Protein AF-A0AAV6JKT2-F1 (afdb_monomer)

pLDDT: mean 75.64, std 18.83, range [19.61, 96.38]

Mean predicted aligned error: 13.81 Å

Structure (mmCIF, N/CA/C/O backbone):
data_AF-A0AAV6JKT2-F1
#
_entry.id   AF-A0AAV6JKT2-F1
#
loop_
_atom_site.group_PDB
_atom_site.id
_atom_site.type_symbol
_atom_site.label_atom_id
_atom_site.label_alt_id
_atom_site.label_comp_id
_atom_site.label_asym_id
_atom_site.label_entity_id
_atom_site.label_seq_id
_atom_site.pdbx_PDB_ins_code
_atom_site.Cartn_x
_atom_site.Cartn_y
_atom_site.Cartn_z
_atom_site.occupancy
_atom_site.B_iso_or_equiv
_atom_site.auth_seq_id
_atom_site.auth_comp_id
_atom_site.auth_asym_id
_atom_site.auth_atom_id
_atom_site.pdbx_PDB_model_num
ATOM 1 N N . MET A 1 1 ? -4.557 10.455 -2.516 1.00 47.84 1 MET A N 1
ATOM 2 C CA . MET A 1 1 ? -3.729 9.257 -2.816 1.00 47.84 1 MET A CA 1
ATOM 3 C C . MET A 1 1 ? -4.467 8.046 -2.275 1.00 47.84 1 MET A C 1
ATOM 5 O O . 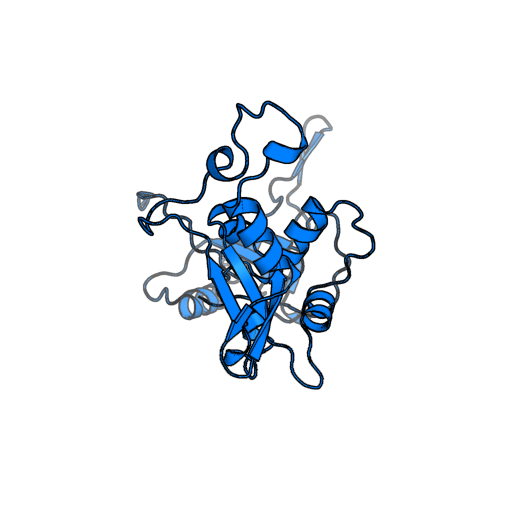MET A 1 1 ? -4.873 8.108 -1.127 1.00 47.84 1 MET A O 1
ATOM 9 N N . SER A 1 2 ? -4.671 6.999 -3.077 1.00 60.84 2 SER A N 1
ATOM 10 C CA . SER A 1 2 ? -5.435 5.805 -2.675 1.00 60.84 2 SER A CA 1
ATOM 11 C C . SER A 1 2 ? -4.502 4.606 -2.445 1.00 60.84 2 SER A C 1
ATOM 13 O O . SER A 1 2 ? -3.375 4.589 -2.952 1.00 60.84 2 SER A O 1
ATOM 15 N N . ASN A 1 3 ? -4.936 3.632 -1.648 1.00 74.25 3 ASN A N 1
ATOM 16 C CA . ASN A 1 3 ? -4.216 2.376 -1.433 1.00 74.25 3 ASN A CA 1
ATOM 17 C C . ASN A 1 3 ? -4.831 1.258 -2.301 1.00 74.25 3 ASN A C 1
ATOM 19 O O . ASN A 1 3 ? -5.910 1.423 -2.866 1.00 74.25 3 ASN A O 1
ATOM 23 N N . ARG A 1 4 ? -4.137 0.123 -2.456 1.00 75.19 4 ARG A N 1
ATOM 24 C CA . ARG A 1 4 ? -4.585 -0.960 -3.353 1.00 75.19 4 ARG A CA 1
ATOM 25 C C . ARG A 1 4 ? -5.920 -1.572 -2.910 1.00 75.19 4 ARG A C 1
ATOM 27 O O . ARG A 1 4 ? -6.677 -2.036 -3.749 1.00 75.19 4 ARG A O 1
ATOM 34 N N . VAL A 1 5 ? -6.184 -1.567 -1.608 1.00 82.06 5 VAL A N 1
ATOM 35 C CA . VAL A 1 5 ? -7.351 -2.200 -0.988 1.00 82.06 5 VAL A CA 1
ATOM 36 C C . VAL A 1 5 ? -8.603 -1.376 -1.270 1.00 82.06 5 VAL A C 1
ATOM 38 O O . VAL A 1 5 ? -9.548 -1.895 -1.846 1.00 82.06 5 VAL A O 1
ATOM 41 N N . LEU A 1 6 ? -8.561 -0.070 -1.001 1.00 83.12 6 LEU A N 1
ATOM 42 C CA . LEU A 1 6 ? -9.655 0.865 -1.285 1.00 83.12 6 LEU A CA 1
ATOM 43 C C . LEU A 1 6 ? -10.010 0.913 -2.777 1.00 83.12 6 LEU A C 1
ATOM 45 O O . LEU A 1 6 ? -11.157 1.139 -3.131 1.00 83.12 6 LEU A O 1
ATOM 49 N N . ARG A 1 7 ? -9.033 0.685 -3.666 1.00 80.06 7 ARG A N 1
ATOM 50 C CA . ARG A 1 7 ? -9.293 0.583 -5.112 1.00 80.06 7 ARG A CA 1
ATOM 51 C C . ARG A 1 7 ? -10.003 -0.707 -5.517 1.00 80.06 7 ARG A C 1
ATOM 53 O O . ARG A 1 7 ? -10.703 -0.701 -6.519 1.00 80.06 7 ARG A O 1
ATOM 60 N N . ASN A 1 8 ? -9.789 -1.798 -4.786 1.00 83.56 8 ASN A N 1
ATOM 61 C CA . ASN A 1 8 ? -10.404 -3.090 -5.086 1.00 83.56 8 ASN A CA 1
ATOM 62 C C . ASN A 1 8 ? -11.829 -3.207 -4.528 1.00 83.56 8 ASN A C 1
ATOM 64 O O . ASN A 1 8 ? -12.604 -4.016 -5.023 1.00 83.56 8 ASN A O 1
ATOM 68 N N . TYR A 1 9 ? -12.166 -2.404 -3.519 1.00 86.56 9 TYR A N 1
ATOM 69 C CA . TYR A 1 9 ? -13.476 -2.398 -2.871 1.00 86.56 9 TYR A CA 1
ATOM 70 C C . TYR A 1 9 ? -14.104 -0.992 -2.918 1.00 86.56 9 TYR A C 1
ATOM 72 O O . TYR A 1 9 ? -14.275 -0.364 -1.872 1.00 86.56 9 TYR A O 1
ATOM 80 N N . PRO A 1 10 ? -14.400 -0.454 -4.121 1.00 86.56 10 PRO A N 1
ATOM 81 C CA . PRO A 1 10 ? -14.927 0.904 -4.267 1.00 86.56 10 PRO A CA 1
ATOM 82 C C . PRO A 1 10 ? -16.348 1.058 -3.707 1.00 86.56 10 PRO A C 1
ATOM 84 O O . PRO A 1 10 ? -16.700 2.138 -3.250 1.00 86.56 10 PRO A O 1
ATOM 87 N N . GLU A 1 11 ? -17.141 -0.013 -3.706 1.00 89.12 11 GLU A N 1
ATOM 88 C CA . GLU A 1 11 ? -18.505 -0.029 -3.152 1.00 89.12 11 GLU A CA 1
ATOM 89 C C . GLU A 1 11 ? -18.519 -0.049 -1.615 1.00 89.12 11 GLU A C 1
ATOM 91 O O . GLU A 1 11 ? -19.527 0.268 -0.997 1.00 89.12 11 GLU A O 1
ATOM 96 N N . ASP A 1 12 ? -17.385 -0.381 -0.991 1.00 91.19 12 ASP A N 1
ATOM 97 C CA . ASP A 1 12 ? -17.251 -0.557 0.457 1.00 91.19 12 ASP A CA 1
ATOM 98 C C . ASP A 1 12 ? -16.449 0.567 1.119 1.00 91.19 12 ASP A C 1
ATOM 100 O O . ASP A 1 12 ? -15.983 0.411 2.248 1.00 91.19 12 ASP A O 1
ATOM 104 N N . ILE A 1 13 ? -16.235 1.696 0.434 1.00 89.69 13 ILE A N 1
ATOM 105 C CA . ILE A 1 13 ? -15.407 2.802 0.946 1.00 89.69 13 ILE A CA 1
ATOM 106 C C . ILE A 1 13 ? -15.906 3.281 2.316 1.00 89.69 13 ILE A C 1
ATOM 108 O O . ILE A 1 13 ? -15.091 3.471 3.221 1.00 89.69 13 ILE A O 1
ATOM 112 N N . ASP A 1 14 ? -17.224 3.360 2.501 1.00 91.38 14 ASP A N 1
ATOM 113 C CA . ASP A 1 14 ? -17.866 3.776 3.756 1.00 91.38 14 ASP A CA 1
ATOM 114 C C . ASP A 1 14 ? -17.748 2.741 4.885 1.00 91.38 14 ASP A C 1
ATOM 116 O O . ASP A 1 14 ? -18.178 2.982 6.017 1.00 91.38 14 ASP A O 1
ATOM 120 N N . ASN A 1 15 ? -17.188 1.568 4.587 1.00 93.75 15 ASN A N 1
ATOM 121 C CA . ASN A 1 15 ? -16.899 0.520 5.555 1.00 93.75 15 ASN A CA 1
ATOM 122 C C . ASN A 1 15 ? -15.422 0.515 5.968 1.00 93.75 15 ASN A C 1
ATOM 124 O O . ASN A 1 15 ? -15.052 -0.250 6.854 1.00 93.75 15 ASN A O 1
ATOM 128 N N . PHE A 1 16 ? -14.568 1.370 5.396 1.00 93.25 16 PHE A N 1
ATOM 129 C CA . PHE A 1 16 ? -13.185 1.527 5.844 1.00 93.25 16 PHE A CA 1
ATOM 130 C C . PHE A 1 16 ? -13.039 2.695 6.818 1.00 93.25 16 PHE A C 1
ATOM 132 O O . PHE A 1 16 ? -13.396 3.829 6.519 1.00 93.25 16 PHE A O 1
ATOM 139 N N . LEU A 1 17 ? -12.394 2.433 7.953 1.00 92.81 17 LEU A N 1
ATOM 140 C CA . LEU A 1 17 ? -12.069 3.445 8.954 1.00 92.81 17 LEU A CA 1
ATOM 141 C C . LEU A 1 17 ? -10.560 3.482 9.184 1.00 92.81 17 LEU A C 1
ATOM 143 O O . LEU A 1 17 ? -9.926 2.449 9.406 1.00 92.81 17 LEU A O 1
ATOM 147 N N . ARG A 1 18 ? -9.967 4.678 9.152 1.00 91.56 18 ARG A N 1
ATOM 148 C CA . ARG A 1 18 ? -8.577 4.880 9.570 1.00 91.56 18 ARG A CA 1
ATOM 149 C C . ARG A 1 18 ? -8.561 5.452 10.978 1.00 91.56 18 ARG A C 1
ATOM 151 O O . ARG A 1 18 ? -8.975 6.588 11.175 1.00 91.56 18 ARG A O 1
ATOM 158 N N . VAL A 1 19 ? -8.032 4.682 11.919 1.00 91.00 19 VAL A N 1
ATOM 159 C CA . VAL A 1 19 ? -7.887 5.087 13.320 1.00 91.00 19 VAL A CA 1
ATOM 160 C C . VAL A 1 19 ? -6.446 5.510 13.567 1.00 91.00 19 VAL A C 1
ATOM 162 O O . VAL A 1 19 ? -5.520 4.830 13.117 1.00 91.00 19 VAL A O 1
ATOM 165 N N . SER A 1 20 ? -6.265 6.624 14.270 1.00 90.50 20 SER A N 1
ATOM 166 C CA . SER A 1 20 ? -4.968 7.159 14.687 1.00 90.50 20 SER A CA 1
ATOM 167 C C . SER A 1 20 ? -4.988 7.363 16.196 1.00 90.50 20 SER A C 1
ATOM 169 O O . SER A 1 20 ? -5.886 8.023 16.712 1.00 90.50 20 SER A O 1
ATOM 171 N N . PHE A 1 21 ? -4.014 6.787 16.896 1.00 87.62 21 PHE A N 1
ATOM 172 C CA . PHE A 1 21 ? -3.852 6.959 18.336 1.00 87.62 21 PHE A CA 1
ATOM 173 C C . PHE A 1 21 ? -2.855 8.091 18.587 1.00 87.62 21 PHE A C 1
ATOM 175 O O . PHE A 1 21 ? -1.663 7.962 18.288 1.00 87.62 21 PHE A O 1
ATOM 182 N N . VAL A 1 22 ? -3.366 9.205 19.099 1.00 84.38 22 VAL A N 1
ATOM 183 C CA . VAL A 1 22 ? -2.624 10.444 19.357 1.00 84.38 22 VAL A CA 1
ATOM 184 C C . VAL A 1 22 ? -2.755 10.834 20.823 1.00 84.38 22 VAL A C 1
ATOM 186 O O . VAL A 1 22 ? -3.640 10.336 21.518 1.00 84.38 22 VAL A O 1
ATOM 189 N N . ASP A 1 23 ? -1.844 11.686 21.274 1.00 78.62 23 ASP A N 1
ATOM 190 C CA . ASP A 1 23 ? -1.890 12.296 22.601 1.00 78.62 23 ASP A CA 1
ATOM 191 C C . ASP A 1 23 ? -2.980 13.390 22.694 1.00 78.62 23 ASP A C 1
ATOM 193 O O . ASP A 1 23 ? -3.546 13.795 21.674 1.00 78.62 23 ASP A O 1
ATOM 197 N N . GLU A 1 24 ? -3.266 13.880 23.902 1.00 71.50 24 GLU A N 1
ATOM 198 C CA . GLU A 1 24 ? -4.292 14.893 24.200 1.00 71.50 24 GLU A CA 1
ATOM 199 C C . GLU A 1 24 ? -4.062 16.211 23.449 1.00 71.50 24 GLU A C 1
ATOM 201 O O . GLU A 1 24 ? -5.014 16.858 23.016 1.00 71.50 24 GLU A O 1
ATOM 206 N N . GLU A 1 25 ? -2.802 16.568 23.192 1.00 71.25 25 GLU A N 1
ATOM 207 C CA . GLU A 1 25 ? -2.444 17.749 22.399 1.00 71.25 25 GLU A CA 1
ATOM 208 C C . GLU A 1 25 ? -2.616 17.550 20.879 1.00 71.25 25 GLU A C 1
ATOM 210 O O . GLU A 1 25 ? -2.288 18.446 20.101 1.00 71.25 25 GLU A O 1
ATOM 215 N N . LEU A 1 26 ? -3.104 16.384 20.423 1.00 60.25 26 LEU A N 1
ATOM 216 C CA . LEU A 1 26 ? -3.382 16.000 19.023 1.00 60.25 26 LEU A CA 1
ATOM 217 C C . LEU A 1 26 ? -2.182 16.069 18.046 1.00 60.25 26 LEU A C 1
ATOM 219 O O . LEU A 1 26 ? -2.277 15.563 16.926 1.00 60.25 26 LEU A O 1
ATOM 223 N N . GLY A 1 27 ? -1.052 16.663 18.441 1.00 58.06 27 GLY A N 1
ATOM 224 C CA . GLY A 1 27 ? 0.139 16.872 17.613 1.00 58.06 27 GLY A CA 1
ATOM 225 C C . GLY A 1 27 ? 1.250 15.843 17.825 1.00 58.06 27 GLY A C 1
ATOM 226 O O . GLY A 1 27 ? 2.032 15.588 16.904 1.00 58.06 27 GLY A O 1
ATOM 227 N N . ASN A 1 28 ? 1.304 15.212 19.001 1.00 62.03 28 ASN A N 1
ATOM 228 C CA . ASN A 1 28 ? 2.380 14.297 19.371 1.00 62.03 28 ASN A CA 1
ATOM 229 C C . ASN A 1 28 ? 1.966 12.828 19.242 1.00 62.03 28 ASN A C 1
ATOM 231 O O . ASN A 1 28 ? 0.840 12.414 19.525 1.00 62.03 28 ASN A O 1
ATOM 235 N N . LYS A 1 29 ? 2.914 12.017 18.765 1.00 69.38 29 LYS A N 1
ATOM 236 C CA . LYS A 1 29 ? 2.753 10.565 18.685 1.00 69.38 29 LYS A CA 1
ATOM 237 C C . LYS A 1 29 ? 2.944 9.985 20.075 1.00 69.38 29 LYS A C 1
ATOM 239 O O . LYS A 1 29 ? 3.935 10.307 20.715 1.00 69.38 29 LYS A O 1
ATOM 244 N N . LEU A 1 30 ? 2.075 9.057 20.466 1.00 74.31 30 LEU A N 1
ATOM 245 C CA . LEU A 1 30 ? 2.288 8.259 21.672 1.00 74.31 30 LEU A CA 1
ATOM 246 C C . LEU A 1 30 ? 3.649 7.555 21.607 1.00 74.31 30 LEU A C 1
ATOM 248 O O . LEU A 1 30 ? 3.942 6.834 20.640 1.00 74.31 30 LEU A O 1
ATOM 252 N N . PHE A 1 31 ? 4.475 7.765 22.627 1.00 71.25 31 PHE A N 1
ATOM 253 C CA . PHE A 1 31 ? 5.777 7.136 22.756 1.00 71.25 31 PHE A CA 1
ATOM 254 C C . PHE A 1 31 ? 5.664 5.823 23.527 1.00 71.25 31 PHE A C 1
ATOM 256 O O . PHE A 1 31 ? 4.741 5.568 24.298 1.00 71.25 31 PHE A O 1
ATOM 263 N N . SER A 1 32 ? 6.662 4.955 23.350 1.00 67.62 32 SER A N 1
ATOM 264 C CA . SER A 1 32 ? 6.706 3.680 24.072 1.00 67.62 32 SER A CA 1
ATOM 265 C C . SER A 1 32 ? 6.738 3.858 25.596 1.00 67.62 32 SER A C 1
ATOM 267 O O . SER A 1 32 ? 6.323 2.943 26.302 1.00 67.62 32 SER A O 1
ATOM 269 N N . ALA A 1 33 ? 7.238 4.995 26.090 1.00 67.00 33 ALA A N 1
ATOM 270 C CA . ALA A 1 33 ? 7.288 5.307 27.516 1.00 67.00 33 ALA A CA 1
ATOM 271 C C . ALA A 1 33 ? 5.888 5.555 28.111 1.00 67.00 33 ALA A C 1
ATOM 273 O O . ALA A 1 33 ? 5.647 5.155 29.246 1.00 67.00 33 ALA A O 1
ATOM 274 N N . ASP A 1 34 ? 4.960 6.098 27.318 1.00 68.12 34 ASP A N 1
ATOM 275 C CA . ASP A 1 34 ? 3.574 6.389 27.725 1.00 68.12 34 ASP A CA 1
ATOM 276 C C . ASP A 1 34 ? 2.717 5.114 27.785 1.00 68.12 34 ASP A C 1
ATOM 278 O O . ASP A 1 34 ? 1.704 5.023 28.481 1.00 68.12 34 ASP A O 1
ATOM 282 N N . LEU A 1 35 ? 3.129 4.088 27.035 1.00 69.44 35 LEU A N 1
ATOM 283 C CA . LEU A 1 35 ? 2.477 2.778 26.992 1.00 69.44 35 LEU A CA 1
ATOM 284 C C . LEU A 1 35 ? 3.056 1.805 28.023 1.00 69.44 35 LEU A C 1
ATOM 286 O O . LEU A 1 35 ? 2.333 0.954 28.548 1.00 69.44 35 LEU A O 1
ATOM 290 N N . SER A 1 36 ? 4.360 1.921 28.283 1.00 66.69 36 SER A N 1
ATOM 291 C CA . SER A 1 36 ? 5.104 1.079 29.212 1.00 66.69 36 SER A CA 1
ATOM 292 C C . SER A 1 36 ? 6.160 1.892 29.967 1.00 66.69 36 SER A C 1
ATOM 294 O O . SER A 1 36 ? 7.300 1.995 29.497 1.00 66.69 36 SER A O 1
ATOM 296 N N . PRO A 1 37 ? 5.826 2.430 31.152 1.00 64.31 37 PRO A N 1
ATOM 297 C CA . PRO A 1 37 ? 6.760 3.178 31.976 1.00 64.31 37 PRO A CA 1
ATOM 298 C C . PRO A 1 37 ? 7.938 2.287 32.375 1.00 64.31 37 PRO A C 1
ATOM 300 O O . PRO A 1 37 ? 7.774 1.108 32.693 1.00 64.31 37 PRO A O 1
ATOM 303 N N . ARG A 1 38 ? 9.153 2.844 32.347 1.00 59.66 38 ARG A N 1
ATOM 304 C CA . ARG A 1 38 ? 10.379 2.103 32.700 1.00 59.66 38 ARG A CA 1
ATOM 305 C C . ARG A 1 38 ? 10.471 1.779 34.195 1.00 59.66 38 ARG A C 1
ATOM 307 O O . ARG A 1 38 ? 11.195 0.861 34.564 1.00 59.66 38 ARG A O 1
ATOM 314 N N . VAL A 1 39 ? 9.733 2.510 35.027 1.00 56.84 39 VAL A N 1
ATOM 315 C CA . VAL A 1 39 ? 9.662 2.326 36.479 1.00 56.84 39 VAL A CA 1
ATOM 316 C C . VAL A 1 39 ? 8.362 1.587 36.787 1.00 56.84 39 VAL A C 1
ATOM 318 O O . VAL A 1 39 ? 7.325 2.204 36.995 1.00 56.84 39 VAL A O 1
ATOM 321 N N . ALA A 1 40 ? 8.392 0.259 36.728 1.00 54.22 40 ALA A N 1
ATOM 322 C CA . ALA A 1 40 ? 7.283 -0.580 37.169 1.00 54.22 40 ALA A CA 1
ATOM 323 C C . ALA A 1 40 ? 7.799 -1.505 38.271 1.00 54.22 40 ALA A C 1
ATOM 325 O O . ALA A 1 40 ? 8.749 -2.259 38.046 1.00 54.22 40 ALA A O 1
ATOM 326 N N . PHE A 1 41 ? 7.185 -1.419 39.451 1.00 54.25 41 PHE A N 1
ATOM 327 C CA . PHE A 1 41 ? 7.557 -2.183 40.645 1.00 54.25 41 PHE A CA 1
ATOM 328 C C . PHE A 1 41 ? 7.099 -3.652 40.571 1.00 54.25 41 PHE A C 1
ATOM 330 O O . PHE A 1 41 ? 7.582 -4.489 41.329 1.00 54.25 41 PHE A O 1
ATOM 337 N N . SER A 1 42 ? 6.234 -3.991 39.606 1.00 54.47 42 SER A N 1
ATOM 338 C CA . SER A 1 42 ? 5.753 -5.347 39.330 1.00 54.47 42 SER A CA 1
ATOM 339 C C . SER A 1 42 ? 5.556 -5.594 37.821 1.00 54.47 42 SER A C 1
ATOM 341 O O . SER A 1 42 ? 5.431 -4.661 37.022 1.00 54.47 42 SER A O 1
ATOM 343 N N . SER A 1 43 ? 5.552 -6.861 37.387 1.00 55.78 43 SER A N 1
ATOM 344 C CA . SER A 1 43 ? 5.400 -7.240 35.969 1.00 55.78 43 SER A CA 1
ATOM 345 C C . SER A 1 43 ? 4.023 -6.909 35.378 1.00 55.78 43 SER A C 1
ATOM 347 O O . SER A 1 43 ? 3.926 -6.701 34.167 1.00 55.78 43 SER A O 1
ATOM 349 N N . GLU A 1 44 ? 2.988 -6.831 36.217 1.00 53.78 44 GLU A N 1
ATOM 350 C CA . GLU A 1 44 ? 1.598 -6.508 35.853 1.00 53.78 44 GLU A CA 1
ATOM 351 C C . GLU A 1 44 ? 1.385 -4.993 35.629 1.00 53.78 44 GLU A C 1
ATOM 353 O O . GLU A 1 44 ? 0.633 -4.591 34.740 1.00 53.78 44 GLU A O 1
ATOM 358 N N . GLU A 1 45 ? 2.117 -4.130 36.344 1.00 58.06 45 GLU A N 1
ATOM 359 C CA . GLU A 1 45 ? 2.003 -2.660 36.248 1.00 58.06 45 GLU A CA 1
ATOM 360 C C . GLU A 1 45 ? 2.770 -2.034 35.080 1.00 58.06 45 GLU A C 1
ATOM 362 O O . GLU A 1 45 ? 2.679 -0.831 34.838 1.00 58.06 45 GLU A O 1
ATOM 367 N N . ARG A 1 46 ? 3.493 -2.834 34.291 1.00 63.62 46 ARG A N 1
ATOM 368 C CA . ARG A 1 46 ? 4.237 -2.325 33.129 1.00 63.62 46 ARG A CA 1
ATOM 369 C C . ARG A 1 46 ? 3.352 -1.747 32.030 1.00 63.62 46 ARG A C 1
ATOM 371 O O . ARG A 1 46 ? 3.887 -1.113 31.136 1.00 63.62 46 ARG A O 1
ATOM 378 N N . ARG A 1 47 ? 2.039 -1.990 32.025 1.00 70.75 47 ARG A N 1
ATOM 379 C CA . ARG A 1 47 ? 1.132 -1.559 30.945 1.00 70.75 47 ARG A CA 1
ATOM 380 C C . ARG A 1 47 ? 0.134 -0.523 31.447 1.00 70.75 47 ARG A C 1
ATOM 382 O O . ARG A 1 47 ? -0.715 -0.825 32.292 1.00 70.75 47 ARG A O 1
ATOM 389 N N . THR A 1 48 ? 0.195 0.676 30.871 1.00 81.00 48 THR A N 1
ATOM 390 C CA . THR A 1 48 ? -0.696 1.785 31.241 1.00 81.00 48 THR A CA 1
ATOM 391 C C . THR A 1 48 ? -2.154 1.518 30.856 1.00 81.00 48 THR A C 1
ATOM 393 O O . THR A 1 48 ? -2.467 0.640 30.043 1.00 81.00 48 THR A O 1
ATOM 396 N N . GLY A 1 49 ? -3.075 2.306 31.422 1.00 81.88 49 GLY A N 1
ATOM 397 C CA . GLY A 1 49 ? -4.477 2.317 30.987 1.00 81.88 49 GLY A CA 1
ATOM 398 C C . GLY A 1 49 ? -4.618 2.635 29.492 1.00 81.88 49 GLY A C 1
ATOM 399 O O . GLY A 1 49 ? -5.446 2.028 28.813 1.00 81.88 49 GLY A O 1
ATOM 400 N N . ILE A 1 50 ? -3.731 3.484 28.957 1.00 84.00 50 ILE A N 1
ATOM 401 C CA . ILE A 1 50 ? -3.648 3.822 27.529 1.00 84.00 50 ILE A CA 1
ATOM 402 C C . ILE A 1 50 ? -3.324 2.574 26.703 1.00 84.00 50 ILE A C 1
ATOM 404 O O . ILE A 1 50 ? -4.033 2.272 25.743 1.00 84.00 50 ILE A O 1
ATOM 408 N N . TYR A 1 51 ? -2.314 1.790 27.102 1.00 85.06 51 TYR A N 1
ATOM 409 C CA . TYR A 1 51 ? -1.990 0.532 26.423 1.00 85.06 51 TYR A CA 1
ATOM 410 C C . TYR A 1 51 ? -3.197 -0.410 26.368 1.00 85.06 51 TYR A C 1
ATOM 412 O O . TYR A 1 51 ? -3.513 -0.958 25.310 1.00 85.06 51 TYR A O 1
ATOM 420 N N . ARG A 1 52 ? -3.901 -0.583 27.496 1.00 86.19 52 ARG A N 1
ATOM 421 C CA . ARG A 1 52 ? -5.094 -1.441 27.564 1.00 86.19 52 ARG A CA 1
ATOM 422 C C . ARG A 1 52 ? -6.216 -0.925 26.669 1.00 86.19 52 ARG A C 1
ATOM 424 O O . ARG A 1 52 ? -6.833 -1.729 25.980 1.00 86.19 52 ARG A O 1
ATOM 431 N N . ARG A 1 53 ? -6.428 0.393 26.616 1.00 87.81 53 ARG A N 1
ATOM 432 C CA . ARG A 1 53 ? -7.437 1.025 25.756 1.00 87.81 53 ARG A CA 1
ATOM 433 C C . ARG A 1 53 ? -7.134 0.849 24.271 1.00 87.81 53 ARG A C 1
ATOM 435 O O . ARG A 1 53 ? -8.034 0.528 23.497 1.00 87.81 53 ARG A O 1
ATOM 442 N N . ILE A 1 54 ? -5.878 1.022 23.861 1.00 88.94 54 ILE A N 1
ATOM 443 C CA . ILE A 1 54 ? -5.457 0.772 22.474 1.00 88.94 54 ILE A CA 1
ATOM 444 C C . ILE A 1 54 ? -5.638 -0.709 22.138 1.00 88.94 54 ILE A C 1
ATOM 446 O O . ILE A 1 54 ? -6.188 -1.046 21.091 1.00 88.94 54 ILE A O 1
ATOM 450 N N . LEU A 1 55 ? -5.227 -1.603 23.041 1.00 89.31 55 LEU A N 1
ATOM 451 C CA . LEU A 1 55 ? -5.358 -3.041 22.840 1.00 89.31 55 LEU A CA 1
ATOM 452 C C . LEU A 1 55 ? -6.822 -3.480 22.726 1.00 89.31 55 LEU A C 1
ATOM 454 O O . LEU A 1 55 ? -7.127 -4.263 21.832 1.00 89.31 55 LEU A O 1
ATOM 458 N N . SER A 1 56 ? -7.715 -2.977 23.583 1.00 90.94 56 SER A N 1
ATOM 459 C CA . SER A 1 56 ? -9.148 -3.288 23.508 1.00 90.94 56 SER A CA 1
ATOM 460 C C . SER A 1 56 ? -9.754 -2.747 22.216 1.00 90.94 56 SER A C 1
ATOM 462 O O . SER A 1 56 ? -10.466 -3.458 21.527 1.00 90.94 56 SER A O 1
ATOM 464 N N . THR A 1 57 ? -9.375 -1.535 21.803 1.00 92.50 57 THR A N 1
ATOM 465 C CA . THR A 1 57 ? -9.816 -0.949 20.525 1.00 92.50 57 THR A CA 1
ATOM 466 C C . THR A 1 57 ? -9.419 -1.823 19.330 1.00 92.50 57 THR A C 1
ATOM 468 O O . THR A 1 57 ? -10.218 -2.059 18.428 1.00 92.50 57 THR A O 1
ATOM 471 N N . LEU A 1 58 ? -8.185 -2.335 19.316 1.00 91.31 58 LEU A N 1
ATOM 472 C CA . LEU A 1 58 ? -7.691 -3.193 18.235 1.00 91.31 58 LEU A CA 1
ATOM 473 C C . LEU A 1 58 ? -8.255 -4.621 18.288 1.00 91.31 58 LEU A C 1
ATOM 475 O O . LEU A 1 58 ? -8.368 -5.259 17.243 1.00 91.31 58 LEU A O 1
ATOM 479 N N . ARG A 1 59 ? -8.562 -5.140 19.482 1.00 91.31 59 ARG A N 1
ATOM 480 C CA . ARG A 1 59 ? -9.074 -6.503 19.686 1.00 91.31 59 ARG A CA 1
ATOM 481 C C . ARG A 1 59 ? -10.582 -6.591 19.483 1.00 91.31 59 ARG A C 1
ATOM 483 O O . ARG A 1 59 ? -11.042 -7.489 18.787 1.00 91.31 59 ARG A O 1
ATOM 490 N N . ASP A 1 60 ? -11.317 -5.682 20.107 1.00 92.88 60 ASP A N 1
ATOM 491 C CA . ASP A 1 60 ? -12.772 -5.746 20.236 1.00 92.88 60 ASP A CA 1
ATOM 492 C C . ASP A 1 60 ? -13.477 -4.946 19.134 1.00 92.88 60 ASP A C 1
ATOM 494 O O . ASP A 1 60 ? -14.655 -5.187 18.857 1.00 92.88 60 ASP A O 1
ATOM 498 N N . GLY A 1 61 ? -12.744 -4.039 18.480 1.00 92.44 61 GLY A N 1
ATOM 499 C CA . GLY A 1 61 ? -13.245 -3.167 17.427 1.00 92.44 61 GLY A CA 1
ATOM 500 C C . GLY A 1 61 ? -13.781 -1.832 17.951 1.00 92.44 61 GLY A C 1
ATOM 501 O O . GLY A 1 61 ? -13.735 -1.532 19.144 1.00 92.44 61 GLY A O 1
ATOM 502 N N . ILE A 1 62 ? -14.310 -1.020 17.036 1.00 94.25 62 ILE A N 1
ATOM 503 C CA . ILE A 1 62 ? -15.006 0.241 17.336 1.00 94.25 62 ILE A CA 1
ATOM 504 C C . ILE A 1 62 ? -16.404 0.177 16.733 1.00 94.25 62 ILE A C 1
ATOM 506 O O . ILE A 1 62 ? -16.547 -0.141 15.557 1.00 94.25 62 ILE A O 1
ATOM 510 N N . VAL A 1 63 ? -17.432 0.510 17.510 1.00 94.75 63 VAL A N 1
ATOM 511 C CA . VAL A 1 63 ? -18.806 0.640 17.006 1.00 94.75 63 VAL A CA 1
ATOM 512 C C . VAL A 1 63 ? -19.107 2.116 16.768 1.00 94.75 63 VAL A C 1
ATOM 514 O O . VAL A 1 63 ? -18.941 2.930 17.675 1.00 94.75 63 VAL A O 1
ATOM 517 N N . ILE A 1 64 ? -19.525 2.463 15.551 1.00 93.38 64 ILE A N 1
ATOM 518 C CA . ILE A 1 64 ? -19.970 3.810 15.177 1.00 93.38 64 ILE A CA 1
ATOM 519 C C . ILE A 1 64 ? -21.298 3.660 14.437 1.00 93.38 64 ILE A C 1
ATOM 521 O O . ILE A 1 64 ? -21.339 3.076 13.354 1.00 93.38 64 ILE A O 1
ATOM 525 N N . GLY A 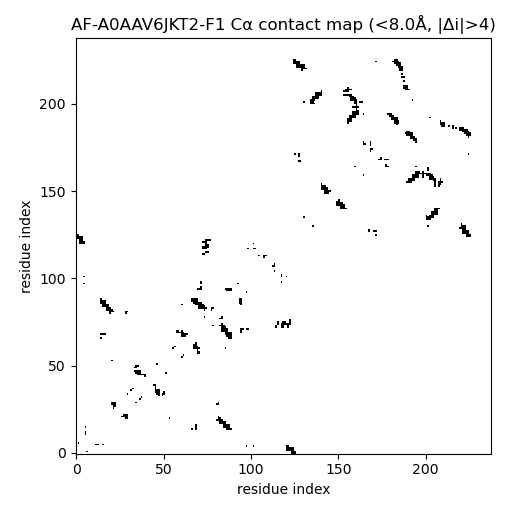1 65 ? -22.375 4.182 15.027 1.00 92.31 65 GLY A N 1
ATOM 526 C CA . GLY A 1 65 ? -23.726 3.996 14.499 1.00 92.31 65 GLY A CA 1
ATOM 527 C C . GLY A 1 65 ? -24.112 2.516 14.463 1.00 92.31 65 GLY A C 1
ATOM 528 O O . GLY A 1 65 ? -24.013 1.816 15.468 1.00 92.31 65 GLY A O 1
ATOM 529 N N . ASP A 1 66 ? -24.524 2.049 13.292 1.00 92.12 66 ASP A N 1
ATOM 530 C CA . ASP A 1 66 ? -24.908 0.668 12.993 1.00 92.12 66 ASP A CA 1
ATOM 531 C C . ASP A 1 66 ? -23.727 -0.221 12.559 1.00 92.12 66 ASP A C 1
ATOM 533 O O . ASP A 1 66 ? -23.895 -1.422 12.343 1.00 92.12 66 ASP A O 1
ATOM 537 N N . LYS A 1 67 ? -22.515 0.340 12.446 1.00 94.12 67 LYS A N 1
ATOM 538 C CA . LYS A 1 67 ? -21.332 -0.367 11.942 1.00 94.12 67 LYS A CA 1
ATOM 539 C C . LYS A 1 67 ? -20.347 -0.702 13.055 1.00 94.12 67 LYS A C 1
ATOM 541 O O . LYS A 1 67 ? -19.937 0.158 13.836 1.00 94.12 67 LYS A O 1
ATOM 546 N N . LYS A 1 68 ? -19.883 -1.955 13.067 1.00 95.06 68 LYS A N 1
ATOM 547 C CA . LYS A 1 68 ? -18.751 -2.406 13.886 1.00 95.06 68 LYS A CA 1
ATOM 548 C C . LYS A 1 68 ? -17.500 -2.547 13.026 1.00 95.06 68 LYS A C 1
ATOM 550 O O . LYS A 1 68 ? -17.454 -3.398 12.147 1.00 95.06 68 LYS A O 1
ATOM 555 N N . PHE A 1 69 ? -16.487 -1.739 13.309 1.00 95.25 69 PHE A N 1
ATOM 556 C CA . PH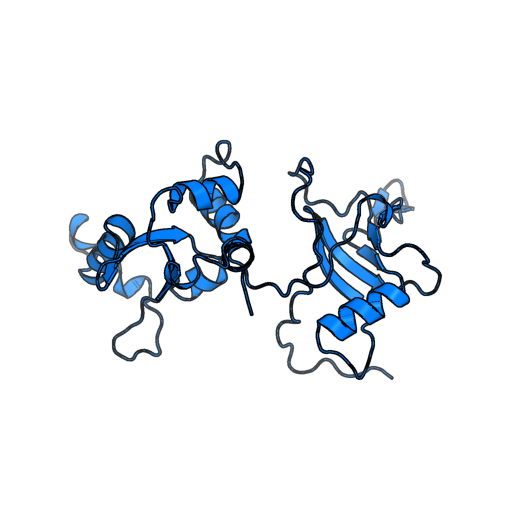E A 1 69 ? -15.200 -1.728 12.629 1.00 95.25 69 PHE A CA 1
ATOM 557 C C . PHE A 1 69 ? -14.199 -2.618 13.365 1.00 95.25 69 PHE A C 1
ATOM 559 O O . PHE A 1 69 ? -13.783 -2.300 14.479 1.00 95.25 69 PHE A O 1
ATOM 566 N N . ASP A 1 70 ? -13.771 -3.699 12.718 1.00 94.75 70 ASP A N 1
ATOM 567 C CA . ASP A 1 70 ? -12.772 -4.631 13.242 1.00 94.75 70 ASP A CA 1
ATOM 568 C C . ASP A 1 70 ? -11.387 -4.350 12.650 1.00 94.75 70 ASP A C 1
ATOM 570 O O . ASP A 1 70 ? -11.252 -3.808 11.549 1.00 94.75 70 ASP A O 1
ATOM 574 N N . PHE A 1 71 ? -10.326 -4.734 13.363 1.00 93.50 71 PHE A N 1
ATOM 575 C CA . PHE A 1 71 ? -8.958 -4.531 12.890 1.00 93.50 71 PHE A CA 1
ATOM 576 C C . PHE A 1 71 ? -8.696 -5.236 11.551 1.00 93.50 71 PHE A C 1
ATOM 578 O O . PHE A 1 71 ? -8.884 -6.448 11.410 1.00 93.50 71 PHE A O 1
ATOM 585 N N . LEU A 1 72 ? -8.178 -4.476 10.583 1.00 91.88 72 LEU A N 1
ATOM 586 C CA . LEU A 1 72 ? -7.854 -4.981 9.255 1.00 91.88 72 LEU A CA 1
ATOM 587 C C . LEU A 1 72 ? -6.344 -5.164 9.074 1.00 91.88 72 LEU A C 1
ATOM 589 O O . LEU A 1 72 ? -5.867 -6.291 8.937 1.00 91.88 72 LEU A O 1
ATOM 593 N N . ALA A 1 73 ? -5.589 -4.064 9.041 1.00 90.38 73 ALA A N 1
ATOM 594 C CA . ALA A 1 73 ? -4.130 -4.069 8.925 1.00 90.38 73 ALA A CA 1
ATOM 595 C C . ALA A 1 73 ? -3.547 -2.657 9.113 1.00 90.38 73 ALA A C 1
ATOM 597 O O . ALA A 1 73 ? -4.261 -1.660 9.187 1.00 90.38 73 ALA A O 1
ATOM 598 N N . PHE A 1 74 ? -2.221 -2.551 9.081 1.00 87.88 74 PHE A N 1
ATOM 599 C CA . PHE A 1 74 ? -1.494 -1.285 9.004 1.00 87.88 74 PHE A CA 1
ATOM 600 C C . PHE A 1 74 ? -0.364 -1.393 7.978 1.00 87.88 74 PHE A C 1
ATOM 602 O O . PHE A 1 74 ? 0.221 -2.457 7.790 1.00 87.88 74 PHE A O 1
ATOM 609 N N . SER A 1 75 ? -0.017 -0.288 7.322 1.00 82.38 75 SER A N 1
ATOM 610 C CA . SER A 1 75 ? 1.243 -0.167 6.577 1.00 82.38 75 SER A CA 1
ATOM 611 C C . SER A 1 75 ? 2.384 0.305 7.482 1.00 82.38 75 SER A C 1
ATOM 613 O O . SER A 1 75 ? 2.159 0.827 8.572 1.00 82.38 75 SER A O 1
ATOM 615 N N . SER A 1 76 ? 3.633 0.181 7.027 1.00 78.44 76 SER A N 1
ATOM 616 C CA . SER A 1 76 ? 4.798 0.632 7.803 1.00 78.44 76 SER A CA 1
ATOM 617 C C . SER A 1 76 ? 4.799 2.135 8.104 1.00 78.44 76 SER A C 1
ATOM 619 O O . SER A 1 76 ? 5.353 2.539 9.120 1.00 78.44 76 SER A O 1
ATOM 621 N N . SER A 1 77 ? 4.219 2.970 7.235 1.00 76.75 77 SER A N 1
ATOM 622 C CA . SER A 1 77 ? 4.070 4.406 7.509 1.00 76.75 77 SER A CA 1
ATOM 623 C C . SER A 1 77 ? 3.017 4.651 8.581 1.00 76.75 77 SER A C 1
ATOM 625 O O . SER A 1 77 ? 3.278 5.387 9.521 1.00 76.75 77 SER A O 1
ATOM 627 N N . GLN A 1 78 ? 1.881 3.958 8.496 1.00 80.94 78 GLN A N 1
ATOM 628 C CA . GLN A 1 78 ? 0.811 4.076 9.485 1.00 80.94 78 GLN A CA 1
ATOM 629 C C . GLN A 1 78 ? 1.250 3.574 10.856 1.00 80.94 78 GLN A C 1
ATOM 631 O O . GLN A 1 78 ? 0.976 4.226 11.850 1.00 80.94 78 GLN A O 1
ATOM 636 N N . LEU A 1 79 ? 2.023 2.487 10.914 1.00 82.69 79 LEU A N 1
ATOM 637 C CA . LEU A 1 79 ? 2.588 2.003 12.171 1.00 82.69 79 LEU A CA 1
ATOM 638 C C . LEU A 1 79 ? 3.498 3.053 12.831 1.00 82.69 79 LEU A C 1
ATOM 640 O O . LEU A 1 79 ? 3.450 3.227 14.039 1.00 82.69 79 LEU A O 1
ATOM 644 N N . ARG A 1 80 ? 4.290 3.798 12.042 1.00 79.38 80 ARG A N 1
ATOM 645 C CA . ARG A 1 80 ? 5.116 4.921 12.538 1.00 79.38 80 ARG A CA 1
ATOM 646 C C . ARG A 1 80 ? 4.294 6.141 12.957 1.00 79.38 80 ARG A C 1
ATOM 648 O O . ARG A 1 80 ? 4.847 7.060 13.554 1.00 79.38 80 ARG A O 1
ATOM 655 N N . GLU A 1 81 ? 3.030 6.197 12.567 1.00 81.31 81 GLU A N 1
ATOM 656 C CA . GLU A 1 81 ? 2.055 7.240 12.896 1.00 81.31 81 GLU A CA 1
ATOM 657 C C . GLU A 1 81 ? 1.006 6.717 13.890 1.00 81.31 81 GLU A C 1
ATOM 659 O O . GLU A 1 81 ? -0.062 7.309 14.005 1.00 81.31 81 GLU A O 1
ATOM 664 N N . ASN A 1 82 ? 1.269 5.585 14.562 1.00 86.38 82 ASN A N 1
ATOM 665 C CA . ASN A 1 82 ? 0.342 4.931 15.492 1.00 86.38 82 ASN A CA 1
ATOM 666 C C . ASN A 1 82 ? -1.079 4.799 14.920 1.00 86.38 82 ASN A C 1
ATOM 668 O O . ASN A 1 82 ? -2.075 5.079 15.581 1.00 86.38 82 ASN A O 1
ATOM 672 N N . SER A 1 83 ? -1.168 4.417 13.649 1.00 88.38 83 SER A N 1
ATOM 673 C CA . SER A 1 83 ? -2.410 4.369 12.889 1.00 88.38 83 SER A CA 1
ATOM 674 C C . SER A 1 83 ? -2.654 2.986 12.292 1.00 88.38 83 SER A C 1
ATOM 676 O O . SER A 1 83 ? -1.719 2.270 11.921 1.00 88.38 83 SER A O 1
ATOM 678 N N . ALA A 1 84 ? -3.924 2.625 12.139 1.00 91.69 84 ALA A N 1
ATOM 679 C CA . ALA A 1 84 ? -4.356 1.361 11.557 1.00 91.69 84 ALA A CA 1
ATOM 680 C C . ALA A 1 84 ? -5.627 1.535 10.716 1.00 91.69 84 ALA A C 1
ATOM 682 O O . ALA A 1 84 ? -6.395 2.479 10.897 1.00 91.69 84 ALA A O 1
ATOM 683 N N . TRP A 1 85 ? -5.832 0.615 9.777 1.00 92.69 85 TRP A N 1
ATOM 684 C CA . TRP A 1 85 ? -7.103 0.452 9.084 1.00 92.69 85 TRP A CA 1
ATOM 685 C C . TRP A 1 85 ? -7.978 -0.547 9.831 1.00 92.69 85 TRP A C 1
ATOM 687 O O . TRP A 1 85 ? -7.512 -1.611 10.250 1.00 92.69 85 TRP A O 1
ATOM 697 N N . MET A 1 86 ? -9.254 -0.207 9.931 1.00 94.62 86 MET A N 1
ATOM 698 C CA . MET A 1 86 ? -10.331 -1.056 10.410 1.00 94.62 86 MET A CA 1
ATOM 699 C C . MET A 1 86 ? -11.405 -1.162 9.327 1.00 94.62 86 MET A C 1
ATOM 701 O O . MET A 1 86 ? -11.482 -0.309 8.437 1.00 94.62 86 MET A O 1
ATOM 705 N N . PHE A 1 87 ? -12.198 -2.225 9.378 1.00 95.81 87 PHE A N 1
ATOM 706 C CA . PHE A 1 87 ? -13.224 -2.506 8.383 1.00 95.81 87 PHE A CA 1
ATOM 707 C C . PHE A 1 87 ? -14.525 -2.957 9.034 1.00 95.81 87 PHE A C 1
ATOM 709 O O . PHE A 1 87 ? -14.509 -3.834 9.898 1.00 95.81 87 PHE A O 1
ATOM 716 N N . ALA A 1 88 ? -15.635 -2.369 8.597 1.00 96.38 88 ALA A N 1
ATOM 717 C CA . ALA A 1 88 ? -16.970 -2.788 8.972 1.00 96.38 88 ALA A CA 1
ATOM 718 C C . ALA A 1 88 ? -17.442 -3.928 8.070 1.00 96.38 88 ALA A C 1
ATOM 720 O O . ALA A 1 88 ? -17.671 -3.747 6.872 1.00 96.38 88 ALA A O 1
ATOM 721 N N . SER A 1 89 ? -17.564 -5.117 8.657 1.00 94.19 89 SER A N 1
ATOM 722 C CA . SER A 1 89 ? -18.005 -6.307 7.930 1.00 94.19 89 SER A CA 1
ATOM 723 C C . SER A 1 89 ? -19.446 -6.148 7.443 1.00 94.19 89 SER A C 1
ATOM 725 O O . SER A 1 89 ? -20.285 -5.561 8.124 1.00 94.19 89 SER A O 1
ATOM 727 N N . ARG A 1 90 ? -19.742 -6.718 6.274 1.00 92.81 90 ARG A N 1
ATOM 728 C CA . ARG A 1 90 ? -21.094 -6.796 5.705 1.00 92.81 90 ARG A CA 1
ATOM 729 C C . ARG A 1 90 ? -21.388 -8.222 5.230 1.00 92.81 90 ARG A C 1
ATOM 731 O O . ARG A 1 90 ? -20.450 -9.014 5.094 1.00 92.81 90 ARG A O 1
ATOM 738 N N . PRO A 1 91 ? -22.649 -8.568 4.922 1.00 90.38 91 PRO A N 1
ATOM 739 C CA . PRO A 1 91 ? -22.956 -9.851 4.303 1.00 90.38 91 PRO A CA 1
ATOM 740 C C . PRO A 1 91 ? -22.083 -10.092 3.060 1.00 90.38 91 PRO A C 1
ATOM 742 O O . PRO A 1 91 ? -22.039 -9.274 2.137 1.00 90.38 91 PRO A O 1
ATOM 745 N N . GLY A 1 92 ? -21.335 -11.198 3.078 1.00 89.44 92 GLY A N 1
ATOM 746 C CA . GLY A 1 92 ? -20.443 -11.611 1.991 1.00 89.44 92 GLY A CA 1
ATOM 747 C C . GLY A 1 92 ? -19.046 -10.976 1.967 1.00 89.44 92 GLY A C 1
ATOM 748 O O . GLY A 1 92 ? -18.264 -11.334 1.089 1.00 89.44 92 GLY A O 1
ATOM 749 N N . LEU A 1 93 ? -18.699 -10.071 2.893 1.00 93.00 93 LEU A N 1
ATOM 750 C CA . LEU A 1 93 ? -17.348 -9.505 2.969 1.00 93.00 93 LEU A CA 1
ATOM 751 C C . LEU A 1 93 ? -16.940 -9.162 4.406 1.00 93.00 93 LEU A C 1
ATOM 753 O O . LEU A 1 93 ? -17.495 -8.259 5.036 1.00 93.00 93 LEU A O 1
ATOM 757 N N . THR A 1 94 ? -15.907 -9.842 4.899 1.00 93.19 94 THR A N 1
ATOM 758 C CA . THR A 1 94 ? -15.311 -9.591 6.216 1.00 93.19 94 THR A CA 1
ATOM 759 C C . THR A 1 94 ? -13.881 -9.062 6.112 1.00 93.19 94 THR A C 1
ATOM 761 O O . THR A 1 94 ? -13.194 -9.202 5.095 1.00 93.19 94 THR A O 1
ATOM 764 N N . ALA A 1 95 ? -13.360 -8.528 7.220 1.00 91.00 95 ALA A N 1
ATOM 765 C CA . ALA A 1 95 ? -11.945 -8.171 7.320 1.00 91.00 95 ALA A CA 1
ATOM 766 C C . ALA A 1 95 ? -11.005 -9.378 7.089 1.00 91.00 95 ALA A C 1
ATOM 768 O O . ALA A 1 95 ? -9.867 -9.212 6.647 1.00 91.00 95 ALA A O 1
ATOM 769 N N . ALA A 1 96 ? -11.441 -10.609 7.386 1.00 89.69 96 ALA A N 1
ATOM 770 C CA . ALA A 1 96 ? -10.668 -11.817 7.092 1.00 89.69 96 ALA A CA 1
ATOM 771 C C . ALA A 1 96 ? -10.599 -12.102 5.584 1.00 89.69 96 ALA A C 1
ATOM 773 O O . ALA A 1 96 ? -9.517 -12.406 5.079 1.00 89.69 96 ALA A O 1
ATOM 774 N N . ASP A 1 97 ? -11.704 -11.920 4.861 1.00 90.62 97 ASP A N 1
ATOM 775 C CA . ASP A 1 97 ? -11.761 -12.110 3.406 1.00 90.62 97 ASP A CA 1
ATOM 776 C C . ASP A 1 97 ? -10.864 -11.111 2.680 1.00 90.62 97 ASP A C 1
ATOM 778 O O . ASP A 1 97 ? -10.077 -11.486 1.810 1.00 90.62 97 ASP A O 1
ATOM 782 N N . ILE A 1 98 ? -10.893 -9.847 3.111 1.00 90.06 98 ILE A N 1
ATOM 783 C CA . ILE A 1 98 ? -10.018 -8.801 2.575 1.00 90.06 98 ILE A CA 1
ATOM 784 C C . ILE A 1 98 ? -8.538 -9.149 2.826 1.00 90.06 98 ILE A C 1
ATOM 786 O O . ILE A 1 98 ? -7.706 -9.002 1.930 1.00 90.06 98 ILE A O 1
ATOM 790 N N . ARG A 1 99 ? -8.183 -9.659 4.016 1.00 87.38 99 ARG A N 1
ATOM 791 C CA . ARG A 1 99 ? -6.809 -10.116 4.314 1.00 87.38 99 ARG A CA 1
ATOM 792 C C . ARG A 1 99 ? -6.401 -11.318 3.462 1.00 87.38 99 ARG A C 1
ATOM 794 O O . ARG A 1 99 ? -5.269 -11.351 2.988 1.00 87.38 99 ARG A O 1
ATOM 801 N N . LYS A 1 100 ? -7.312 -12.266 3.229 1.00 86.94 100 LYS A N 1
ATOM 802 C CA . LYS A 1 100 ? -7.090 -13.423 2.348 1.00 86.94 100 LYS A CA 1
ATOM 803 C C . LYS A 1 100 ? -6.861 -12.985 0.900 1.00 86.94 100 LYS A C 1
ATOM 805 O O . LYS A 1 100 ? -5.963 -13.501 0.241 1.00 86.94 100 LYS A O 1
ATOM 810 N N . TRP A 1 101 ? -7.610 -11.990 0.425 1.00 86.00 101 TRP A N 1
ATOM 811 C CA . TRP A 1 101 ? -7.415 -11.394 -0.898 1.00 86.00 101 TRP A CA 1
ATOM 812 C C . TRP A 1 101 ? -6.047 -10.705 -1.048 1.00 86.00 101 TRP A C 1
ATOM 814 O O . TRP A 1 101 ? -5.448 -10.746 -2.123 1.00 86.00 101 TRP A O 1
ATOM 824 N N . MET A 1 102 ? -5.497 -10.108 0.019 1.00 81.94 102 MET A N 1
ATOM 825 C CA . MET A 1 102 ? -4.174 -9.460 -0.041 1.00 81.94 102 MET A CA 1
ATOM 826 C C . MET A 1 102 ? -3.029 -10.425 -0.347 1.00 81.94 102 MET A C 1
ATOM 828 O O . MET A 1 102 ? -1.984 -9.984 -0.838 1.00 81.94 102 MET A O 1
ATOM 832 N N . GLY A 1 103 ? -3.206 -11.707 -0.045 1.00 77.75 103 GLY A N 1
ATOM 833 C CA . GLY A 1 103 ? -2.252 -12.757 -0.351 1.00 77.75 103 GLY A CA 1
ATOM 834 C C . GLY A 1 103 ? -2.341 -13.925 0.620 1.00 77.75 103 GLY A C 1
ATOM 835 O O . GLY A 1 103 ? -2.863 -13.812 1.728 1.00 77.75 103 GLY A O 1
ATOM 836 N N . ASP A 1 104 ? -1.773 -15.049 0.197 1.00 77.25 104 ASP A N 1
ATOM 837 C CA . ASP A 1 104 ? -1.552 -16.191 1.072 1.00 77.25 104 ASP A CA 1
ATOM 838 C C . ASP A 1 104 ? -0.225 -16.017 1.819 1.00 77.25 104 ASP A C 1
ATOM 840 O O . ASP A 1 104 ? 0.845 -15.919 1.214 1.00 77.25 104 ASP A O 1
ATOM 844 N N . PHE A 1 105 ? -0.305 -15.945 3.146 1.00 78.75 105 PHE A N 1
ATOM 845 C CA . PHE A 1 105 ? 0.845 -15.747 4.028 1.00 78.75 105 PHE A CA 1
ATOM 846 C C . PHE A 1 105 ? 0.979 -16.866 5.068 1.00 78.75 105 PHE A C 1
ATOM 848 O O . PHE A 1 105 ? 1.672 -16.679 6.068 1.00 78.75 105 PHE A O 1
ATOM 855 N N . ARG A 1 106 ? 0.332 -18.023 4.854 1.00 77.81 106 ARG A N 1
ATOM 856 C CA . ARG A 1 106 ? 0.327 -19.152 5.806 1.00 77.81 106 ARG A CA 1
ATOM 857 C C . ARG A 1 106 ? 1.726 -19.667 6.155 1.00 77.81 106 ARG A C 1
ATOM 859 O O . ARG A 1 106 ? 1.949 -20.132 7.266 1.00 77.81 106 ARG A O 1
ATOM 866 N N . GLU A 1 107 ? 2.685 -19.531 5.243 1.00 80.06 107 GLU A N 1
ATOM 867 C CA . GLU A 1 107 ? 4.081 -19.933 5.467 1.00 80.06 107 GLU A CA 1
ATOM 868 C C . GLU A 1 107 ? 4.866 -18.957 6.367 1.00 80.06 107 GLU A C 1
ATOM 870 O O . GLU A 1 107 ? 5.935 -19.290 6.887 1.00 80.06 107 GLU A O 1
ATOM 875 N N . ILE A 1 108 ? 4.356 -17.740 6.597 1.00 82.44 108 ILE A N 1
ATOM 876 C CA . ILE A 1 108 ? 5.042 -16.717 7.392 1.00 82.44 108 ILE A CA 1
ATOM 877 C C . ILE A 1 108 ? 4.694 -16.887 8.873 1.00 82.44 108 ILE A C 1
ATOM 879 O O . ILE A 1 108 ? 3.725 -16.324 9.371 1.00 82.44 108 ILE A O 1
ATOM 883 N N . ARG A 1 109 ? 5.550 -17.599 9.610 1.00 82.69 109 ARG A N 1
ATOM 884 C CA . ARG A 1 109 ? 5.378 -17.823 11.062 1.00 82.69 109 ARG A CA 1
ATOM 885 C C . ARG A 1 109 ? 5.689 -16.602 11.934 1.00 82.69 109 ARG A C 1
ATOM 887 O O . ARG A 1 109 ? 5.245 -16.512 13.071 1.00 82.69 109 ARG A O 1
ATOM 894 N N . ASN A 1 110 ? 6.484 -15.660 11.428 1.00 87.56 110 ASN A N 1
ATOM 895 C CA . ASN A 1 110 ? 6.881 -14.475 12.185 1.00 87.56 110 ASN A CA 1
ATOM 896 C C . ASN A 1 110 ? 5.830 -13.361 12.043 1.00 87.56 110 ASN A C 1
ATOM 898 O O . ASN A 1 110 ? 5.639 -12.830 10.948 1.00 87.56 110 ASN A O 1
ATOM 902 N N . ALA A 1 111 ? 5.212 -12.962 13.159 1.00 82.88 111 ALA A N 1
ATOM 903 C CA . ALA A 1 111 ? 4.145 -11.959 13.186 1.00 82.88 111 ALA A CA 1
ATOM 904 C C . ALA A 1 111 ? 4.563 -10.597 12.600 1.00 82.88 111 ALA A C 1
ATOM 906 O O . ALA A 1 111 ? 3.795 -9.980 11.864 1.00 82.88 111 ALA A O 1
ATOM 907 N N . ALA A 1 112 ? 5.797 -10.145 12.854 1.00 80.38 112 ALA A N 1
ATOM 908 C CA . ALA A 1 112 ? 6.294 -8.880 12.313 1.00 80.38 112 ALA A CA 1
ATOM 909 C C . ALA A 1 112 ? 6.468 -8.945 10.787 1.00 80.38 112 ALA A C 1
ATOM 911 O O . ALA A 1 112 ? 6.052 -8.030 10.074 1.00 80.38 112 ALA A O 1
ATOM 912 N N . LYS A 1 113 ? 7.019 -10.050 10.263 1.00 80.56 113 LYS A N 1
ATOM 913 C CA . LYS A 1 113 ? 7.113 -10.287 8.812 1.00 80.56 113 LYS A CA 1
ATOM 914 C C . LYS A 1 113 ? 5.725 -10.393 8.181 1.00 80.56 113 LYS A C 1
ATOM 916 O O . LYS A 1 113 ? 5.514 -9.819 7.115 1.00 80.56 113 LYS A O 1
ATOM 921 N N . TYR A 1 114 ? 4.792 -11.081 8.836 1.00 83.06 114 TYR A N 1
ATOM 922 C CA . TYR A 1 114 ? 3.411 -11.219 8.379 1.00 83.06 114 TYR A CA 1
ATOM 923 C C . TYR A 1 114 ? 2.726 -9.850 8.276 1.00 83.06 114 TYR A C 1
ATOM 925 O O . TYR A 1 114 ? 2.255 -9.473 7.204 1.00 83.06 114 TYR A O 1
ATOM 933 N N . ALA A 1 115 ? 2.768 -9.050 9.345 1.00 82.88 115 ALA A N 1
ATOM 934 C CA . ALA A 1 115 ? 2.177 -7.715 9.371 1.00 82.88 115 ALA A CA 1
ATOM 935 C C . ALA A 1 115 ? 2.819 -6.777 8.338 1.00 82.88 115 ALA A C 1
ATOM 937 O O . ALA A 1 115 ? 2.118 -6.068 7.615 1.00 82.88 115 ALA A O 1
ATOM 938 N N . ALA A 1 116 ? 4.148 -6.824 8.195 1.00 79.69 116 ALA A N 1
ATOM 939 C CA . ALA A 1 116 ? 4.858 -6.053 7.182 1.00 79.69 116 ALA A CA 1
ATOM 940 C C . ALA A 1 116 ? 4.430 -6.427 5.756 1.00 79.69 116 ALA A C 1
ATOM 942 O O . ALA A 1 116 ? 4.385 -5.550 4.895 1.00 79.69 116 ALA A O 1
ATOM 943 N N . ARG A 1 117 ? 4.115 -7.704 5.492 1.00 78.75 117 ARG A N 1
ATOM 944 C CA . ARG A 1 117 ? 3.626 -8.175 4.187 1.00 78.75 117 ARG A CA 1
ATOM 945 C C . ARG A 1 117 ? 2.182 -7.773 3.936 1.00 78.75 117 ARG A C 1
ATOM 947 O O . ARG A 1 117 ? 1.911 -7.218 2.873 1.00 78.75 117 ARG A O 1
ATOM 954 N N . LEU A 1 118 ? 1.309 -7.954 4.921 1.00 82.88 118 LEU A N 1
ATOM 955 C CA . LEU A 1 118 ? -0.088 -7.527 4.859 1.00 82.88 118 LEU A CA 1
ATOM 956 C C . LEU A 1 118 ? -0.197 -6.013 4.594 1.00 82.88 118 LEU A C 1
ATOM 958 O O . LEU A 1 118 ? -0.926 -5.561 3.712 1.00 82.88 118 LEU A O 1
ATOM 962 N N . GLY A 1 119 ? 0.638 -5.225 5.276 1.00 79.88 119 GLY A N 1
ATOM 963 C CA . GLY A 1 119 ? 0.709 -3.772 5.148 1.00 79.88 119 GLY A CA 1
ATOM 964 C C . GLY A 1 119 ? 1.196 -3.238 3.800 1.00 79.88 119 GLY A C 1
ATOM 965 O O . GLY A 1 119 ? 1.021 -2.049 3.522 1.00 79.88 119 GLY A O 1
ATOM 966 N N . GLN A 1 120 ? 1.785 -4.073 2.931 1.00 76.50 120 GLN A N 1
ATOM 967 C CA . GLN A 1 120 ? 2.237 -3.631 1.603 1.00 76.50 120 GLN A CA 1
ATOM 968 C C . GLN A 1 120 ? 1.069 -3.182 0.724 1.00 76.50 120 GLN A C 1
ATOM 970 O O . GLN A 1 120 ? 1.217 -2.218 -0.026 1.00 76.50 120 GLN A O 1
ATOM 975 N N . SER A 1 121 ? -0.091 -3.829 0.851 1.00 73.81 121 SER A N 1
ATOM 976 C CA . SER A 1 121 ? -1.304 -3.483 0.098 1.00 73.81 121 SER A CA 1
ATOM 977 C C . SER A 1 121 ? -1.905 -2.137 0.527 1.00 73.81 121 SER A C 1
ATOM 979 O O . SER A 1 121 ? -2.567 -1.472 -0.271 1.00 73.81 121 SER A O 1
ATOM 981 N N . PHE A 1 122 ? -1.604 -1.687 1.749 1.00 72.31 122 PHE A N 1
ATOM 982 C CA . PHE A 1 122 ? -2.032 -0.393 2.292 1.00 72.31 122 PHE A CA 1
ATOM 983 C C . PHE A 1 122 ? -1.043 0.745 2.045 1.00 72.31 122 PHE A C 1
ATOM 985 O O . PHE A 1 122 ? -1.336 1.895 2.372 1.00 72.31 122 PHE A O 1
ATOM 992 N N . SER A 1 123 ? 0.120 0.453 1.456 1.00 66.88 123 SER A N 1
ATOM 993 C CA . SER A 1 123 ? 1.055 1.497 1.052 1.00 66.88 123 SER A CA 1
ATOM 994 C C . SER A 1 123 ? 0.389 2.399 0.013 1.00 66.88 123 SER A C 1
ATOM 996 O O . SER A 1 123 ? -0.155 1.927 -0.992 1.00 66.88 123 SER A O 1
ATOM 998 N N . SER A 1 124 ? 0.430 3.710 0.257 1.00 61.66 124 SER A N 1
ATOM 999 C CA . SER A 1 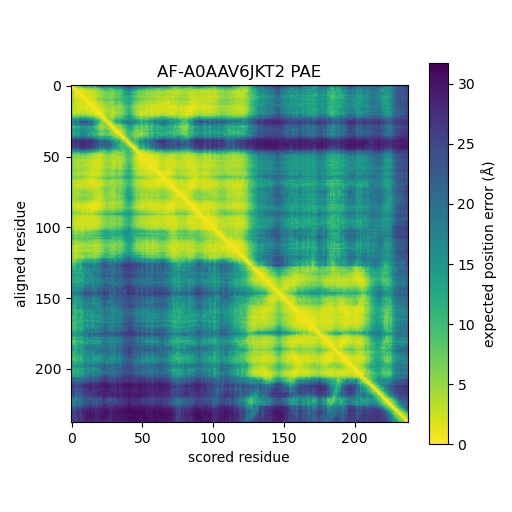124 ? -0.073 4.693 -0.694 1.00 61.66 124 SER A CA 1
ATOM 1000 C C . SER A 1 124 ? 0.726 4.597 -1.993 1.00 61.66 124 SER A C 1
ATOM 1002 O O . SER A 1 124 ? 1.954 4.700 -2.024 1.00 61.66 124 SER A O 1
ATOM 1004 N N . SER A 1 125 ? 0.018 4.352 -3.089 1.00 59.25 125 SER A N 1
ATOM 1005 C CA . SER A 1 125 ? 0.608 4.269 -4.421 1.00 59.25 125 SER A CA 1
ATOM 1006 C C . SER A 1 125 ? -0.320 4.938 -5.420 1.00 59.25 125 SER A C 1
ATOM 1008 O O . SER A 1 125 ? -1.542 4.820 -5.320 1.00 59.25 125 SER A O 1
ATOM 1010 N N . ARG A 1 126 ? 0.242 5.671 -6.384 1.00 54.75 126 ARG A N 1
ATOM 1011 C CA . ARG A 1 126 ? -0.533 6.142 -7.535 1.00 54.75 126 ARG A CA 1
ATOM 1012 C C . ARG A 1 126 ? -0.551 5.024 -8.555 1.00 54.75 126 ARG A C 1
ATOM 1014 O O . ARG A 1 126 ? 0.501 4.619 -9.025 1.00 54.75 126 ARG A O 1
ATOM 1021 N N . GLU A 1 127 ? -1.735 4.527 -8.872 1.00 57.69 127 GLU A N 1
ATOM 1022 C CA . GLU A 1 127 ? -1.894 3.545 -9.931 1.00 57.69 127 GLU A CA 1
ATOM 1023 C C . GLU A 1 127 ? -1.751 4.232 -11.295 1.00 57.69 127 GLU A C 1
ATOM 1025 O O . GLU A 1 127 ? -2.511 5.155 -11.591 1.00 57.69 127 GLU A O 1
ATOM 1030 N N . THR A 1 128 ? -0.797 3.817 -12.134 1.00 60.62 128 THR A N 1
ATOM 1031 C CA . THR A 1 128 ? -0.497 4.522 -13.391 1.00 60.62 128 THR A CA 1
ATOM 1032 C C . THR A 1 128 ? -0.442 3.638 -14.629 1.00 60.62 128 THR A C 1
ATOM 1034 O O . THR A 1 128 ? 0.537 3.718 -15.322 1.00 60.62 128 THR A O 1
ATOM 1037 N N . LEU A 1 129 ? -1.449 2.865 -15.017 1.00 68.50 129 LEU A N 1
ATOM 1038 C CA . LEU A 1 129 ? -1.473 2.076 -16.283 1.00 68.50 129 LEU A CA 1
ATOM 1039 C C . LEU A 1 129 ? -1.080 0.610 -16.075 1.00 68.50 129 LEU A C 1
ATOM 1041 O O . LEU A 1 129 ? -0.024 0.287 -15.527 1.00 68.50 129 LEU A O 1
ATOM 1045 N N . SER A 1 130 ? -1.975 -0.248 -16.559 1.00 68.50 130 SER A N 1
ATOM 1046 C CA . SER A 1 130 ? -1.764 -1.685 -16.668 1.00 68.50 130 SER A CA 1
ATOM 1047 C C . SER A 1 130 ? -0.895 -1.982 -17.891 1.00 68.50 130 SER A C 1
ATOM 1049 O O . SER A 1 130 ? -1.051 -1.323 -18.922 1.00 68.50 130 SER A O 1
ATOM 1051 N N . VAL A 1 131 ? 0.017 -2.947 -17.771 1.00 72.50 131 VAL A N 1
ATOM 1052 C CA . VAL A 1 131 ? 0.871 -3.413 -18.876 1.00 72.50 131 VAL A CA 1
ATOM 1053 C C . VAL A 1 131 ? 0.695 -4.911 -19.061 1.00 72.50 131 VAL A C 1
ATOM 1055 O O . VAL A 1 131 ? 1.028 -5.695 -18.170 1.00 72.50 131 VAL A O 1
ATOM 1058 N N . GLY A 1 132 ? 0.170 -5.310 -20.218 1.00 69.81 132 GLY A N 1
ATOM 1059 C CA . GLY A 1 132 ? -0.072 -6.713 -20.550 1.00 69.81 132 GLY A CA 1
ATOM 1060 C C . GLY A 1 132 ? 1.219 -7.532 -20.640 1.00 69.81 132 GLY A C 1
ATOM 1061 O O . GLY A 1 132 ? 2.306 -6.998 -20.852 1.00 69.81 132 GLY A O 1
ATOM 1062 N N . ARG A 1 133 ? 1.118 -8.863 -20.519 1.00 72.06 133 ARG A N 1
ATOM 1063 C CA . ARG A 1 133 ? 2.285 -9.762 -20.632 1.00 72.06 133 ARG A CA 1
ATOM 1064 C C . ARG A 1 133 ? 2.967 -9.685 -22.006 1.00 72.06 133 ARG A C 1
ATOM 1066 O O . ARG A 1 133 ? 4.175 -9.850 -22.071 1.00 72.06 133 ARG A O 1
ATOM 1073 N N . HIS A 1 134 ? 2.204 -9.409 -23.064 1.00 75.75 134 HIS A N 1
ATOM 1074 C CA . HIS A 1 134 ? 2.706 -9.218 -24.430 1.00 75.75 134 HIS A CA 1
ATOM 1075 C C . HIS A 1 134 ? 3.365 -7.846 -24.644 1.00 75.75 134 HIS A C 1
ATOM 1077 O O . HIS A 1 134 ? 4.072 -7.641 -25.621 1.00 75.75 134 HIS A O 1
ATOM 1083 N N . GLU A 1 135 ? 3.156 -6.903 -23.726 1.00 79.00 135 GLU A N 1
ATOM 1084 C CA . GLU A 1 135 ? 3.694 -5.543 -23.813 1.00 79.00 135 GLU A CA 1
ATOM 1085 C C . GLU A 1 135 ? 4.993 -5.380 -23.011 1.00 79.00 135 GLU A C 1
ATOM 1087 O O . GLU A 1 135 ? 5.516 -4.270 -22.872 1.00 79.00 135 GLU A O 1
ATOM 1092 N N . ARG A 1 136 ? 5.499 -6.487 -22.456 1.00 83.94 136 ARG A N 1
ATOM 1093 C CA . ARG A 1 136 ? 6.751 -6.543 -21.713 1.00 83.94 136 ARG A CA 1
ATOM 1094 C C . ARG A 1 136 ? 7.673 -7.612 -22.277 1.00 83.94 136 ARG A C 1
ATOM 1096 O O . ARG A 1 136 ? 7.223 -8.677 -22.689 1.00 83.94 136 ARG A O 1
ATOM 1103 N N . VAL A 1 137 ? 8.970 -7.359 -22.191 1.00 87.75 137 VAL A N 1
ATOM 1104 C CA . VAL A 1 137 ? 10.008 -8.330 -22.554 1.00 87.75 137 VAL A CA 1
ATOM 1105 C C . VAL A 1 137 ? 10.990 -8.520 -21.407 1.00 87.75 137 VAL A C 1
ATOM 1107 O O . VAL A 1 137 ? 11.223 -7.606 -20.612 1.00 87.75 137 VAL A O 1
ATOM 1110 N N . MET A 1 138 ? 11.551 -9.724 -21.307 1.00 85.69 138 MET A N 1
ATOM 1111 C CA . MET A 1 138 ? 12.682 -9.990 -20.423 1.00 85.69 138 MET A CA 1
ATOM 1112 C C . MET A 1 138 ? 13.967 -9.812 -21.222 1.00 85.69 138 MET A C 1
ATOM 1114 O O . MET A 1 138 ? 14.140 -10.467 -22.247 1.00 85.69 138 MET A O 1
ATOM 1118 N N . ILE A 1 139 ? 14.861 -8.952 -20.748 1.00 88.12 139 ILE A N 1
ATOM 1119 C CA . ILE A 1 139 ? 16.180 -8.729 -21.346 1.00 88.12 139 ILE A CA 1
ATOM 1120 C C . ILE A 1 139 ? 17.270 -9.303 -20.424 1.00 88.12 139 ILE A C 1
ATOM 1122 O O . ILE A 1 139 ? 17.066 -9.352 -19.205 1.00 88.12 139 ILE A O 1
ATOM 1126 N N . PRO A 1 140 ? 18.402 -9.783 -20.974 1.00 86.25 140 PRO A N 1
ATOM 1127 C CA . PRO A 1 140 ? 19.532 -10.240 -20.165 1.00 86.25 140 PRO A CA 1
ATOM 1128 C C . PRO A 1 140 ? 20.099 -9.084 -19.342 1.00 86.25 140 PRO A C 1
ATOM 1130 O O . PRO A 1 140 ? 19.870 -7.925 -19.675 1.00 86.25 140 PRO A O 1
ATOM 1133 N N . ASP A 1 141 ? 20.823 -9.380 -18.270 1.00 85.62 141 ASP A N 1
ATOM 1134 C CA . ASP A 1 141 ? 21.556 -8.372 -17.508 1.00 85.62 141 ASP A CA 1
ATOM 1135 C C . ASP A 1 141 ? 22.785 -7.858 -18.279 1.00 85.62 141 ASP A C 1
ATOM 1137 O O . ASP A 1 141 ? 23.313 -8.546 -19.149 1.00 85.62 141 ASP A O 1
ATOM 1141 N N . VAL A 1 142 ? 23.202 -6.615 -18.016 1.00 85.94 142 VAL A N 1
ATOM 1142 C CA . VAL A 1 142 ? 24.503 -6.105 -18.468 1.00 85.94 142 VAL A CA 1
ATOM 1143 C C . VAL A 1 142 ? 25.534 -6.599 -17.472 1.00 85.94 142 VAL A C 1
ATOM 1145 O O . VAL A 1 142 ? 25.586 -6.128 -16.333 1.00 85.94 142 VAL A O 1
ATOM 1148 N N . GLU A 1 143 ? 26.322 -7.566 -17.913 1.00 87.56 143 GLU A N 1
ATOM 1149 C CA . GLU A 1 143 ? 27.304 -8.258 -17.095 1.00 87.56 143 GLU A CA 1
ATOM 1150 C C . GLU A 1 143 ? 28.683 -8.079 -17.727 1.00 87.56 143 GLU A C 1
ATOM 1152 O O . GLU A 1 143 ? 28.814 -8.144 -18.950 1.00 87.56 143 GLU A O 1
ATOM 1157 N N . ILE A 1 144 ? 29.706 -7.848 -16.906 1.00 87.44 144 ILE A N 1
ATOM 1158 C CA . ILE A 1 144 ? 31.103 -7.940 -17.345 1.00 87.44 144 ILE A CA 1
ATOM 1159 C C . ILE A 1 144 ? 31.830 -8.925 -16.441 1.00 87.44 144 ILE A C 1
ATOM 1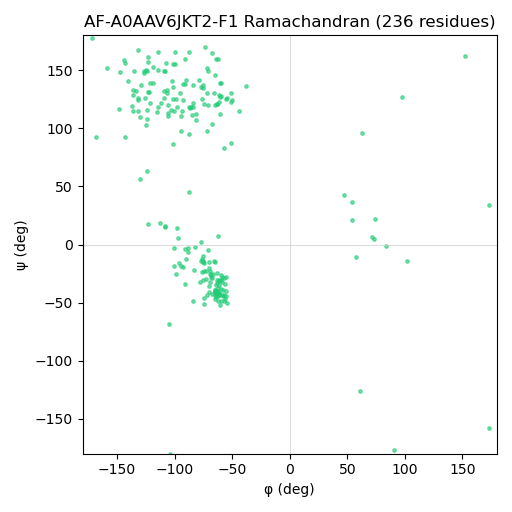161 O O . ILE A 1 144 ? 31.522 -9.033 -15.252 1.00 87.44 144 ILE A O 1
ATOM 1165 N N . GLU A 1 145 ? 32.824 -9.600 -16.996 1.00 86.94 145 GLU A N 1
ATOM 1166 C CA . GLU A 1 145 ? 33.748 -10.424 -16.233 1.00 86.94 145 GLU A CA 1
ATOM 1167 C C . GLU A 1 145 ? 35.110 -9.735 -16.207 1.00 86.94 145 GLU A C 1
ATOM 1169 O O . GLU A 1 145 ? 35.636 -9.337 -17.249 1.00 86.94 145 GLU A O 1
ATOM 1174 N N . ARG A 1 146 ? 35.653 -9.528 -15.007 1.00 84.31 146 ARG A N 1
ATOM 1175 C CA . ARG A 1 146 ? 37.012 -9.016 -14.793 1.00 84.31 146 ARG A CA 1
ATOM 1176 C C . ARG A 1 146 ? 37.662 -9.840 -13.698 1.00 84.31 146 ARG A C 1
ATOM 1178 O O . ARG A 1 146 ? 37.056 -10.025 -12.647 1.00 84.31 146 ARG A O 1
ATOM 1185 N N . ASP A 1 147 ? 38.856 -10.354 -13.972 1.00 86.19 147 ASP A N 1
ATOM 1186 C CA . ASP A 1 147 ? 39.644 -11.166 -13.035 1.00 86.19 147 ASP A CA 1
ATOM 1187 C C . ASP A 1 147 ? 38.877 -12.382 -12.472 1.00 86.19 147 ASP A C 1
ATOM 1189 O O . ASP A 1 147 ? 38.995 -12.730 -11.300 1.00 86.19 147 ASP A O 1
ATOM 1193 N N . GLY A 1 148 ? 38.035 -13.011 -13.303 1.00 85.25 148 GLY A N 1
ATOM 1194 C CA . GLY A 1 148 ? 37.178 -14.138 -12.907 1.00 85.25 148 GLY A CA 1
ATOM 1195 C C . GLY A 1 148 ? 35.986 -13.758 -12.016 1.00 85.25 148 GLY A C 1
ATOM 1196 O O . GLY A 1 148 ? 35.250 -14.634 -11.561 1.00 85.25 148 GLY A O 1
ATOM 1197 N N . ILE A 1 149 ? 35.766 -12.464 -11.759 1.00 84.50 149 ILE A N 1
ATOM 1198 C CA . ILE A 1 149 ? 34.625 -11.951 -10.998 1.00 84.50 149 ILE A CA 1
ATOM 1199 C C . ILE A 1 149 ? 33.582 -11.394 -11.965 1.00 84.50 149 ILE A C 1
ATOM 1201 O O . ILE A 1 149 ? 33.848 -10.516 -12.790 1.00 84.50 149 ILE A O 1
ATOM 1205 N N . LYS A 1 150 ? 32.354 -11.898 -11.831 1.00 85.94 150 LYS A N 1
ATOM 1206 C CA . LYS A 1 150 ? 31.195 -11.463 -12.607 1.00 85.94 150 LYS A CA 1
ATOM 1207 C C . LYS A 1 150 ? 30.506 -10.276 -11.932 1.00 85.94 150 LYS A C 1
ATOM 1209 O O . LYS A 1 150 ? 29.975 -10.407 -10.830 1.00 85.94 150 LYS A O 1
ATOM 1214 N N . TYR A 1 151 ? 30.453 -9.138 -12.616 1.00 83.88 151 TYR A N 1
ATOM 1215 C CA . TYR A 1 151 ? 29.798 -7.916 -12.144 1.00 83.88 151 TYR A CA 1
ATOM 1216 C C . TYR A 1 151 ? 28.525 -7.632 -12.940 1.00 83.88 151 TYR A C 1
ATOM 1218 O O . TYR A 1 151 ? 28.547 -7.636 -14.169 1.00 83.88 151 TYR A O 1
ATOM 1226 N N . VAL A 1 152 ? 27.426 -7.334 -12.241 1.00 85.69 152 VAL A N 1
ATOM 1227 C CA . VAL A 1 152 ? 26.128 -6.985 -12.839 1.00 85.69 152 VAL A CA 1
ATOM 1228 C C . VAL A 1 152 ? 25.887 -5.481 -12.694 1.00 85.69 152 VAL A C 1
ATOM 1230 O O . VAL A 1 152 ? 25.689 -4.986 -11.588 1.00 85.69 152 VAL A O 1
ATOM 1233 N N . PHE A 1 153 ? 25.871 -4.741 -13.804 1.00 83.19 153 PHE A N 1
ATOM 1234 C CA . PHE A 1 153 ? 25.721 -3.271 -13.805 1.00 83.19 153 PHE A CA 1
ATOM 1235 C C . PHE A 1 153 ? 24.274 -2.804 -13.893 1.00 83.19 153 PHE A C 1
ATOM 1237 O O . PHE A 1 153 ? 23.974 -1.627 -13.707 1.00 83.19 153 PHE A O 1
ATOM 1244 N N . SER A 1 154 ? 23.371 -3.719 -14.218 1.00 82.62 154 SER A N 1
ATOM 1245 C CA . SER A 1 154 ? 21.967 -3.414 -14.463 1.00 82.62 154 SER A CA 1
ATOM 1246 C C . SER A 1 154 ? 21.026 -3.998 -13.421 1.00 82.62 154 SER A C 1
ATOM 1248 O O . SER A 1 154 ? 19.829 -4.123 -13.692 1.00 82.62 154 SER A O 1
ATOM 1250 N N . ASP A 1 155 ? 21.549 -4.369 -12.253 1.00 81.69 155 ASP A N 1
ATOM 1251 C CA . ASP A 1 155 ? 20.721 -4.906 -11.184 1.00 81.69 155 ASP A CA 1
ATOM 1252 C C . ASP A 1 155 ? 19.666 -3.871 -10.766 1.00 81.69 155 ASP A C 1
ATOM 1254 O O . ASP A 1 155 ? 19.952 -2.700 -10.514 1.00 81.69 155 ASP A O 1
ATOM 1258 N N . GLY A 1 156 ? 18.406 -4.295 -10.768 1.00 79.81 156 GLY A N 1
ATOM 1259 C CA . GLY A 1 156 ? 17.278 -3.424 -10.460 1.00 79.81 156 GLY A CA 1
ATOM 1260 C C . GLY A 1 156 ? 16.924 -2.372 -11.527 1.00 79.81 156 GLY A C 1
ATOM 1261 O O . GLY A 1 156 ? 16.039 -1.552 -11.256 1.00 79.81 156 GLY A O 1
ATOM 1262 N N . ILE A 1 157 ? 17.556 -2.374 -12.713 1.00 87.56 157 ILE A N 1
ATOM 1263 C CA . ILE A 1 157 ? 17.334 -1.374 -13.776 1.00 87.56 157 ILE A CA 1
ATOM 1264 C C . ILE A 1 157 ? 16.718 -2.008 -15.033 1.00 87.56 157 ILE A C 1
ATOM 1266 O O . ILE A 1 157 ? 17.353 -2.776 -15.758 1.00 87.56 157 ILE A O 1
ATOM 1270 N N . GLY A 1 158 ? 15.482 -1.617 -15.343 1.00 90.06 158 GLY A N 1
ATOM 1271 C CA . GLY A 1 158 ? 14.799 -1.942 -16.598 1.00 90.06 158 GLY A CA 1
ATOM 1272 C C . GLY A 1 158 ? 14.750 -0.768 -17.579 1.00 90.06 158 GLY A C 1
ATOM 1273 O O . GLY A 1 158 ? 15.222 0.333 -17.289 1.00 90.06 158 GLY A O 1
ATOM 1274 N N . LYS A 1 159 ? 14.139 -1.002 -18.743 1.00 91.31 159 LYS A N 1
ATOM 1275 C CA . LYS A 1 159 ? 13.945 0.007 -19.796 1.00 91.31 159 LYS A CA 1
ATOM 1276 C C . LYS A 1 159 ? 12.468 0.327 -20.005 1.00 91.31 159 LYS A C 1
ATOM 1278 O O . LYS A 1 159 ? 11.611 -0.541 -19.817 1.00 91.31 159 LYS A O 1
ATOM 1283 N N . LEU A 1 160 ? 12.190 1.557 -20.421 1.00 90.62 160 LEU A N 1
ATOM 1284 C CA . LEU A 1 160 ? 10.864 2.080 -20.733 1.00 90.62 160 LEU A CA 1
ATOM 1285 C C . LEU A 1 160 ? 10.867 2.738 -22.112 1.00 90.62 160 LEU A C 1
ATOM 1287 O O . LEU A 1 160 ? 11.781 3.508 -22.406 1.00 90.62 160 LEU A O 1
ATOM 1291 N N . SER A 1 161 ? 9.838 2.499 -22.927 1.00 91.75 161 SER A N 1
ATOM 1292 C CA . SER A 1 161 ? 9.714 3.229 -24.192 1.00 91.75 161 SER A CA 1
ATOM 1293 C C . SER A 1 161 ? 9.349 4.705 -23.966 1.00 91.75 161 SER A C 1
ATOM 1295 O O . SER A 1 161 ? 8.625 5.023 -23.011 1.00 91.75 161 SER A O 1
ATOM 1297 N N . PRO A 1 162 ? 9.776 5.625 -24.850 1.00 90.75 162 PRO A N 1
ATOM 1298 C CA . PRO A 1 162 ? 9.458 7.049 -24.726 1.00 90.75 162 PRO A CA 1
ATOM 1299 C C . PRO A 1 162 ? 7.953 7.347 -24.800 1.00 90.75 162 PRO A C 1
ATOM 1301 O O . PRO A 1 162 ? 7.453 8.202 -24.064 1.00 90.75 162 PRO A O 1
ATOM 1304 N N . ASP A 1 163 ? 7.208 6.624 -25.647 1.00 89.50 163 ASP A N 1
ATOM 1305 C CA . ASP A 1 163 ? 5.743 6.744 -25.722 1.00 89.50 163 ASP A CA 1
ATOM 1306 C C . ASP A 1 163 ? 5.098 6.401 -24.375 1.00 89.50 163 ASP A C 1
ATOM 1308 O O . ASP A 1 163 ? 4.298 7.161 -23.818 1.00 89.50 163 ASP A O 1
ATOM 1312 N N . PHE A 1 164 ? 5.504 5.273 -23.796 1.00 88.00 164 PHE A N 1
ATOM 1313 C CA . PHE A 1 164 ? 4.929 4.827 -22.545 1.00 88.00 164 PHE A CA 1
ATOM 1314 C C . PHE A 1 164 ? 5.341 5.726 -21.370 1.00 88.00 164 PHE A C 1
ATOM 1316 O O . PHE A 1 164 ? 4.505 6.036 -20.519 1.00 88.00 164 PHE A O 1
ATOM 1323 N N . ALA A 1 165 ? 6.574 6.242 -21.367 1.00 88.06 165 ALA A N 1
ATOM 1324 C CA . ALA A 1 165 ? 7.038 7.255 -20.420 1.00 88.06 165 ALA A CA 1
ATOM 1325 C C . ALA A 1 165 ? 6.143 8.505 -20.420 1.00 88.06 165 ALA A C 1
ATOM 1327 O O . ALA A 1 165 ? 5.728 8.974 -19.358 1.00 88.06 165 ALA A O 1
ATOM 1328 N N . ARG A 1 166 ? 5.763 9.001 -21.606 1.00 88.25 166 ARG A N 1
ATOM 1329 C CA . ARG A 1 166 ? 4.850 10.145 -21.764 1.00 88.25 166 ARG A CA 1
ATOM 1330 C C . ARG A 1 166 ? 3.473 9.863 -21.173 1.00 88.25 166 ARG A C 1
ATOM 1332 O O . ARG A 1 166 ? 2.910 10.698 -20.465 1.00 88.25 166 ARG A O 1
ATOM 1339 N N . ARG A 1 167 ? 2.932 8.668 -21.422 1.00 85.69 167 ARG A N 1
ATOM 1340 C CA . ARG A 1 167 ? 1.628 8.242 -20.884 1.00 85.69 167 ARG A CA 1
ATOM 1341 C C . ARG A 1 167 ? 1.653 8.135 -19.359 1.00 85.69 167 ARG A C 1
ATOM 1343 O O . ARG A 1 167 ? 0.700 8.565 -18.704 1.00 85.69 167 ARG A O 1
ATOM 1350 N N . VAL A 1 168 ? 2.737 7.604 -18.789 1.00 83.75 168 VAL A N 1
ATOM 1351 C CA . VAL A 1 168 ? 2.940 7.543 -17.332 1.00 83.75 168 VAL A CA 1
ATOM 1352 C C . VAL A 1 168 ? 3.071 8.952 -16.749 1.00 83.75 168 VAL A C 1
ATOM 1354 O O . VAL A 1 168 ? 2.381 9.257 -15.777 1.00 83.75 168 VAL A O 1
ATOM 1357 N N . ALA A 1 169 ? 3.874 9.831 -17.358 1.00 84.62 169 ALA A N 1
ATOM 1358 C CA . ALA A 1 169 ? 4.048 11.223 -16.931 1.00 84.62 169 ALA A CA 1
ATOM 1359 C C . ALA A 1 169 ? 2.711 11.983 -16.898 1.00 84.62 169 ALA A C 1
ATOM 1361 O O . ALA A 1 169 ? 2.342 12.535 -15.858 1.00 84.62 169 ALA A O 1
ATOM 1362 N N . LYS A 1 170 ? 1.914 11.882 -17.971 1.00 83.81 170 LYS A N 1
ATOM 1363 C CA . LYS A 1 170 ? 0.569 12.473 -18.048 1.00 83.81 170 LYS A CA 1
ATOM 1364 C C . LYS A 1 170 ? -0.349 11.955 -16.937 1.00 83.81 170 LYS A C 1
ATOM 1366 O O . LYS A 1 170 ? -1.014 12.737 -16.266 1.00 83.81 170 LYS A O 1
ATOM 1371 N N . LYS A 1 171 ? -0.347 10.644 -16.664 1.00 78.19 171 LYS A N 1
ATOM 1372 C CA . LYS A 1 171 ? -1.154 10.055 -15.574 1.00 78.19 171 LYS A CA 1
ATOM 1373 C C . LYS A 1 171 ? -0.657 10.454 -14.174 1.00 78.19 171 LYS A C 1
ATOM 1375 O O . LYS A 1 171 ? -1.434 10.510 -13.216 1.00 78.19 171 LYS A O 1
ATOM 1380 N N . CYS A 1 172 ? 0.625 10.784 -14.046 1.00 72.94 172 CYS A N 1
ATOM 1381 C CA . CYS A 1 172 ? 1.200 11.394 -12.849 1.00 72.94 172 CYS A CA 1
ATOM 1382 C C . CYS A 1 172 ? 0.854 12.884 -12.692 1.00 72.94 172 CYS A C 1
ATOM 1384 O O . CYS A 1 172 ? 1.074 13.429 -11.607 1.00 72.94 172 CYS A O 1
ATOM 1386 N N . GLY A 1 173 ? 0.263 13.526 -13.704 1.00 78.88 173 GLY A N 1
ATOM 1387 C CA . GLY A 1 173 ? 0.032 14.972 -13.736 1.00 78.88 173 GLY A CA 1
ATOM 1388 C C . GLY A 1 173 ? 1.311 15.774 -13.991 1.00 78.88 173 GLY A C 1
ATOM 1389 O O . GLY A 1 173 ? 1.384 16.936 -13.611 1.00 78.88 173 GLY A O 1
ATOM 1390 N N . ILE A 1 174 ? 2.333 15.145 -14.577 1.00 79.88 174 ILE A N 1
ATOM 1391 C CA . ILE A 1 174 ? 3.566 15.805 -15.003 1.00 79.88 174 ILE A CA 1
ATOM 1392 C C . ILE A 1 174 ? 3.381 16.151 -16.481 1.00 79.88 174 ILE A C 1
ATOM 1394 O O . ILE A 1 174 ? 3.523 15.288 -17.346 1.00 79.88 174 ILE A O 1
ATOM 1398 N N . ASN A 1 175 ? 2.994 17.398 -16.750 1.00 76.81 175 ASN A N 1
ATOM 1399 C CA . ASN A 1 175 ? 2.658 17.858 -18.102 1.00 76.81 175 ASN A CA 1
ATOM 1400 C C . ASN A 1 175 ? 3.797 18.643 -18.772 1.00 76.81 175 ASN A C 1
ATOM 1402 O O . ASN A 1 175 ? 3.803 18.769 -19.992 1.00 76.81 175 ASN A O 1
ATOM 1406 N N . ASN A 1 176 ? 4.760 19.136 -17.987 1.00 77.00 176 ASN A N 1
ATOM 1407 C CA . ASN A 1 176 ? 5.786 20.068 -18.466 1.00 77.00 176 ASN A CA 1
ATOM 1408 C C . ASN A 1 176 ? 7.096 19.372 -18.868 1.00 77.00 176 ASN A C 1
ATOM 1410 O O . ASN A 1 176 ? 7.930 19.975 -19.531 1.00 77.00 176 ASN A O 1
ATOM 1414 N N . SER A 1 177 ? 7.297 18.116 -18.463 1.00 83.62 177 SER A N 1
ATOM 1415 C CA . SER A 1 177 ? 8.478 17.330 -18.820 1.00 83.62 177 SER A CA 1
ATOM 1416 C C . SER A 1 177 ? 8.203 15.834 -18.683 1.00 83.62 177 SER A C 1
ATOM 1418 O O . SER A 1 177 ? 7.358 15.405 -17.895 1.00 83.62 177 SER A O 1
ATOM 1420 N N . ILE A 1 178 ? 8.909 15.020 -19.468 1.00 86.12 178 ILE A N 1
ATOM 1421 C CA . ILE A 1 178 ? 8.869 13.561 -19.336 1.00 86.12 178 ILE A CA 1
ATOM 1422 C C . ILE A 1 178 ? 10.090 13.154 -18.512 1.00 86.12 178 ILE A C 1
ATOM 1424 O O . ILE A 1 178 ? 11.209 13.406 -18.954 1.00 86.12 178 ILE A O 1
ATOM 1428 N N . PRO A 1 179 ? 9.912 12.536 -17.332 1.00 87.00 179 PRO A N 1
ATOM 1429 C CA . PRO A 1 179 ? 11.036 12.033 -16.557 1.00 87.00 179 PRO A CA 1
ATOM 1430 C C . PRO A 1 179 ? 11.848 10.998 -17.342 1.00 87.00 179 PRO A C 1
ATOM 1432 O O . PRO A 1 179 ? 11.275 10.102 -17.962 1.00 87.00 179 PRO A O 1
ATOM 1435 N N . SER A 1 180 ? 13.175 11.068 -17.247 1.00 88.00 180 SER A N 1
ATOM 1436 C CA . SER A 1 180 ? 14.080 10.087 -17.866 1.00 88.00 180 SER A CA 1
ATOM 1437 C C . SER A 1 180 ? 14.123 8.753 -17.116 1.00 88.00 180 SER A C 1
ATOM 1439 O O . SER A 1 180 ? 14.614 7.760 -17.647 1.00 88.00 180 SER A O 1
ATOM 1441 N N . ALA A 1 181 ? 13.613 8.706 -15.882 1.00 89.12 181 ALA A N 1
ATOM 1442 C CA . ALA A 1 181 ? 13.566 7.497 -15.072 1.00 89.12 181 ALA A CA 1
ATOM 1443 C C . ALA A 1 181 ? 12.337 7.459 -14.154 1.00 89.12 181 ALA A C 1
ATOM 1445 O O . ALA A 1 181 ? 11.866 8.485 -13.659 1.00 89.12 181 ALA A O 1
ATOM 1446 N N . PHE A 1 182 ? 11.840 6.250 -13.890 1.00 85.00 182 PHE A N 1
ATOM 1447 C CA . PHE A 1 182 ? 10.656 5.997 -13.073 1.00 85.00 182 PHE A CA 1
ATOM 1448 C C . PHE A 1 182 ? 10.943 4.905 -12.043 1.00 85.00 182 PHE A C 1
ATOM 1450 O O . PHE A 1 182 ? 11.305 3.785 -12.400 1.00 85.00 182 PHE A O 1
ATOM 1457 N N . GLN A 1 183 ? 10.730 5.189 -10.757 1.00 83.50 183 GLN A N 1
ATOM 1458 C CA . GLN A 1 183 ? 10.784 4.156 -9.723 1.00 83.50 183 GLN A CA 1
ATOM 1459 C C . GLN A 1 183 ? 9.509 3.312 -9.764 1.00 83.50 183 GLN A C 1
ATOM 1461 O O . GLN A 1 183 ? 8.410 3.850 -9.636 1.00 83.50 183 GLN A O 1
ATOM 1466 N N . ILE A 1 184 ? 9.645 1.992 -9.888 1.00 78.19 184 ILE A N 1
ATOM 1467 C CA . ILE A 1 184 ? 8.509 1.089 -10.074 1.00 78.19 184 ILE A CA 1
ATOM 1468 C C . ILE A 1 184 ? 8.351 0.059 -8.957 1.00 78.19 184 ILE A C 1
ATOM 1470 O O . ILE A 1 184 ? 9.304 -0.399 -8.319 1.00 78.19 184 ILE A O 1
ATOM 1474 N N . ARG A 1 185 ? 7.096 -0.357 -8.787 1.00 73.12 185 ARG A N 1
ATOM 1475 C CA . ARG A 1 185 ? 6.703 -1.632 -8.188 1.00 73.12 185 ARG A CA 1
ATOM 1476 C C . ARG A 1 185 ? 5.704 -2.286 -9.134 1.00 73.12 185 ARG A C 1
ATOM 1478 O O . ARG A 1 185 ? 4.602 -1.769 -9.274 1.00 73.12 185 ARG A O 1
ATOM 1485 N N . TYR A 1 186 ? 6.098 -3.369 -9.794 1.00 70.31 186 TYR A N 1
ATOM 1486 C CA . TYR A 1 186 ? 5.302 -4.035 -10.830 1.00 70.31 186 TYR A CA 1
ATOM 1487 C C . TYR A 1 186 ? 5.382 -5.548 -10.642 1.00 70.31 186 TYR A C 1
ATOM 1489 O O . TYR A 1 186 ? 6.475 -6.089 -10.683 1.00 70.31 186 TYR A O 1
ATOM 1497 N N . GLY A 1 187 ? 4.270 -6.249 -10.397 1.00 63.56 187 GLY A N 1
ATOM 1498 C CA . GLY A 1 187 ? 4.236 -7.724 -10.415 1.00 63.56 187 GLY A CA 1
ATOM 1499 C C . GLY A 1 187 ? 5.262 -8.466 -9.530 1.00 63.56 187 GLY A C 1
ATOM 1500 O O . GLY A 1 187 ? 5.569 -9.617 -9.801 1.00 63.56 187 GLY A O 1
ATOM 1501 N N . GLY A 1 188 ? 5.827 -7.830 -8.493 1.00 65.06 188 GLY A N 1
ATOM 1502 C CA . GLY A 1 188 ? 6.924 -8.386 -7.675 1.00 65.06 188 GLY A CA 1
ATOM 1503 C C . GLY A 1 188 ? 8.323 -7.838 -7.995 1.00 65.06 188 GLY A C 1
ATOM 1504 O O . GLY A 1 188 ? 9.218 -7.945 -7.157 1.00 65.06 188 GLY A O 1
ATOM 1505 N N . TYR A 1 189 ? 8.481 -7.163 -9.131 1.00 71.19 189 TYR A N 1
ATOM 1506 C CA . TYR A 1 189 ? 9.653 -6.370 -9.492 1.00 71.19 189 TYR A CA 1
ATOM 1507 C C . TYR A 1 189 ? 9.651 -5.046 -8.727 1.00 71.19 189 TYR A C 1
ATOM 1509 O O . TYR A 1 189 ? 8.624 -4.361 -8.629 1.00 71.19 189 TYR A O 1
ATOM 1517 N N . LYS A 1 190 ? 10.812 -4.681 -8.184 1.00 78.00 190 LYS A N 1
ATOM 1518 C CA . LYS A 1 190 ? 11.069 -3.388 -7.546 1.00 78.00 190 LYS A CA 1
ATOM 1519 C C . LYS A 1 190 ? 12.378 -2.861 -8.113 1.00 78.00 190 LYS A C 1
ATOM 1521 O O . LYS A 1 190 ? 13.381 -3.552 -8.033 1.00 78.00 190 LYS A O 1
ATOM 1526 N N . GLY A 1 191 ? 12.364 -1.642 -8.633 1.00 83.88 191 GLY A N 1
ATOM 1527 C CA . GLY A 1 191 ? 13.546 -1.079 -9.270 1.00 83.88 191 GLY A CA 1
ATOM 1528 C C . GLY A 1 191 ? 13.261 0.255 -9.937 1.00 83.88 191 GLY A C 1
ATOM 1529 O O . GLY A 1 191 ? 12.290 0.937 -9.592 1.00 83.88 191 GLY A O 1
ATOM 1530 N N . VAL A 1 192 ? 14.105 0.601 -10.899 1.00 88.12 192 VAL A N 1
ATOM 1531 C CA . VAL A 1 192 ? 13.994 1.806 -11.720 1.00 88.12 192 VAL A CA 1
ATOM 1532 C C . VAL A 1 192 ? 13.838 1.395 -13.182 1.00 88.12 192 VAL A C 1
ATOM 1534 O O . VAL A 1 192 ? 14.490 0.464 -13.642 1.00 88.12 192 VAL A O 1
ATOM 1537 N N . LEU A 1 193 ? 12.962 2.075 -13.916 1.00 89.62 193 LEU A N 1
ATOM 1538 C CA . LEU A 1 193 ? 12.903 2.000 -15.373 1.00 89.62 193 LEU A CA 1
ATOM 1539 C C . LEU A 1 193 ? 13.482 3.284 -15.953 1.00 89.62 193 LEU A C 1
ATOM 1541 O O . LEU A 1 193 ? 12.954 4.358 -15.669 1.00 89.62 193 LEU A O 1
ATOM 1545 N N . ALA A 1 194 ? 14.537 3.170 -16.752 1.00 92.06 194 ALA A N 1
ATOM 1546 C CA . ALA A 1 194 ? 15.093 4.285 -17.511 1.00 92.06 194 ALA A CA 1
ATOM 1547 C C . ALA A 1 194 ? 14.433 4.362 -18.893 1.00 92.06 194 ALA A C 1
ATOM 1549 O O . ALA A 1 194 ? 14.156 3.329 -19.506 1.00 92.06 194 ALA A O 1
ATOM 1550 N N . VAL A 1 195 ? 14.171 5.573 -19.382 1.00 91.44 195 VAL A N 1
ATOM 1551 C CA . VAL A 1 195 ? 13.659 5.785 -20.738 1.00 91.44 195 VAL A CA 1
ATOM 1552 C C . VAL A 1 195 ? 14.770 5.469 -21.729 1.00 91.44 195 VAL A C 1
ATOM 1554 O O . VAL A 1 195 ? 15.827 6.091 -21.693 1.00 91.44 195 VAL A O 1
ATOM 1557 N N . ASP A 1 196 ? 14.525 4.498 -22.603 1.00 91.75 196 ASP A N 1
ATOM 1558 C CA . ASP A 1 196 ? 15.432 4.133 -23.688 1.00 91.75 196 ASP A CA 1
ATOM 1559 C C . ASP A 1 196 ? 14.843 4.656 -25.008 1.00 91.75 196 ASP A C 1
ATOM 1561 O O . ASP A 1 196 ? 13.816 4.129 -25.447 1.00 91.75 196 ASP A O 1
ATOM 1565 N N . PRO A 1 197 ? 15.459 5.670 -25.650 1.00 89.38 197 PRO A N 1
ATOM 1566 C CA . PRO A 1 197 ? 14.982 6.242 -26.909 1.00 89.38 197 PRO A CA 1
ATOM 1567 C C . PRO A 1 197 ? 14.806 5.225 -28.042 1.00 89.38 197 PRO A C 1
ATOM 1569 O O . PRO A 1 197 ? 13.959 5.430 -28.908 1.00 89.38 197 PRO A O 1
ATOM 1572 N N . ALA A 1 198 ? 15.569 4.129 -28.028 1.00 89.00 198 ALA A N 1
ATOM 1573 C CA . ALA A 1 198 ? 15.510 3.079 -29.041 1.00 89.00 198 ALA A CA 1
ATOM 1574 C C . ALA A 1 198 ? 14.464 1.992 -28.726 1.00 89.00 198 ALA A C 1
ATOM 1576 O O . ALA A 1 198 ? 14.229 1.097 -29.538 1.00 89.00 198 ALA A O 1
ATOM 1577 N N . SER A 1 199 ? 13.835 2.025 -27.546 1.00 87.44 199 SER A N 1
ATOM 1578 C CA . SER A 1 199 ? 12.907 0.978 -27.125 1.00 87.44 199 SER A CA 1
ATOM 1579 C C . SER A 1 199 ? 11.501 1.201 -27.678 1.00 87.44 199 SER A C 1
ATOM 1581 O O . SER A 1 199 ? 10.844 2.201 -27.390 1.00 87.44 199 SER A O 1
ATOM 1583 N N . THR A 1 200 ? 11.006 0.217 -28.426 1.00 85.06 200 THR A N 1
ATOM 1584 C CA . THR A 1 200 ? 9.628 0.170 -28.945 1.00 85.06 200 THR A CA 1
ATOM 1585 C C . THR A 1 200 ? 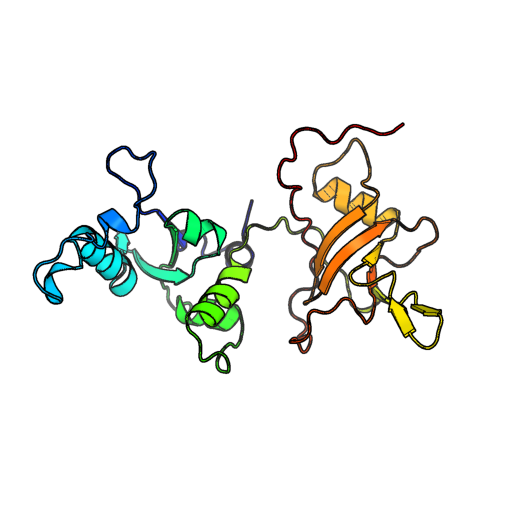8.673 -0.588 -28.018 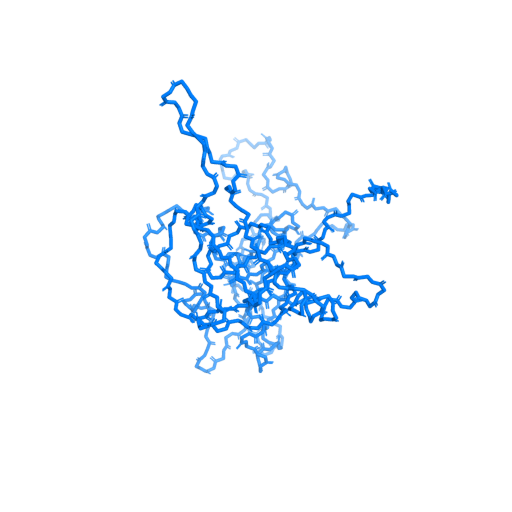1.00 85.06 200 THR A C 1
ATOM 1587 O O . THR A 1 200 ? 7.460 -0.390 -28.068 1.00 85.06 200 THR A O 1
ATOM 1590 N N . VAL A 1 201 ? 9.207 -1.426 -27.124 1.00 86.50 201 VAL A N 1
ATOM 1591 C CA . VAL A 1 201 ? 8.432 -2.199 -26.145 1.00 86.50 201 VAL A CA 1
ATOM 1592 C C . VAL A 1 201 ? 8.146 -1.344 -24.914 1.00 86.50 201 VAL A C 1
ATOM 1594 O O . VAL A 1 201 ? 9.043 -0.679 -24.404 1.00 86.50 201 VAL A O 1
ATOM 1597 N N . LYS A 1 202 ? 6.915 -1.393 -24.380 1.00 86.69 202 LYS A N 1
ATOM 1598 C CA . LYS A 1 202 ? 6.523 -0.557 -23.230 1.00 86.69 202 LYS A CA 1
ATOM 1599 C C . LYS A 1 202 ? 7.460 -0.738 -22.040 1.00 86.69 202 LYS A C 1
ATOM 1601 O O . LYS A 1 202 ? 7.936 0.256 -21.505 1.00 86.69 202 LYS A O 1
ATOM 1606 N N . ILE A 1 203 ? 7.723 -1.982 -21.629 1.00 89.00 203 ILE A N 1
ATOM 1607 C CA . ILE A 1 203 ? 8.625 -2.285 -20.510 1.00 89.00 203 ILE A CA 1
ATOM 1608 C C . ILE A 1 203 ? 9.590 -3.410 -20.884 1.00 89.00 203 ILE A C 1
ATOM 1610 O O . ILE A 1 203 ? 9.169 -4.486 -21.300 1.00 89.00 203 ILE A O 1
ATOM 1614 N N . SER A 1 204 ? 10.878 -3.209 -20.619 1.00 89.19 204 SER A N 1
ATOM 1615 C CA . SER A 1 204 ? 11.867 -4.293 -20.593 1.00 89.19 204 SER A CA 1
ATOM 1616 C C . SER A 1 204 ? 12.367 -4.513 -19.166 1.00 89.19 204 SER A C 1
ATOM 1618 O O . SER A 1 204 ? 12.894 -3.588 -18.547 1.00 89.19 204 SER A O 1
ATOM 1620 N N . LEU A 1 205 ? 12.204 -5.724 -18.633 1.00 86.88 205 LEU A N 1
ATOM 1621 C CA . LEU A 1 205 ? 12.630 -6.106 -17.281 1.00 86.88 205 LEU A CA 1
ATOM 1622 C C . LEU A 1 205 ? 13.838 -7.043 -17.344 1.00 86.88 205 LEU A C 1
ATOM 1624 O O . LEU A 1 205 ? 13.963 -7.826 -18.283 1.00 86.88 205 LEU A O 1
ATOM 1628 N N . ARG A 1 206 ? 14.712 -6.995 -16.337 1.00 84.62 206 ARG A N 1
ATOM 1629 C CA . ARG A 1 206 ? 15.879 -7.882 -16.236 1.00 84.62 206 ARG A CA 1
ATOM 1630 C C . ARG A 1 206 ? 15.647 -9.016 -15.252 1.00 84.62 206 ARG A C 1
ATOM 1632 O O . ARG A 1 206 ? 14.803 -8.917 -14.359 1.00 84.62 206 ARG A O 1
ATOM 1639 N N . LYS A 1 207 ? 16.376 -10.117 -15.447 1.00 72.50 207 LYS A N 1
ATOM 1640 C CA . LYS A 1 207 ? 16.253 -11.333 -14.627 1.00 72.50 207 LYS A CA 1
ATOM 1641 C C . LYS A 1 207 ? 16.757 -11.131 -13.198 1.00 72.50 207 LYS A C 1
ATOM 1643 O O . LYS A 1 207 ? 16.229 -11.793 -12.314 1.00 72.50 207 LYS A O 1
ATOM 1648 N N . SER A 1 208 ? 17.702 -10.220 -12.977 1.00 65.38 208 SER A N 1
ATOM 1649 C CA . SER A 1 208 ? 18.184 -9.781 -11.656 1.00 65.38 208 SER A CA 1
ATOM 1650 C C . SER A 1 208 ? 17.153 -8.987 -10.838 1.00 65.38 208 SER A C 1
ATOM 1652 O O . SER A 1 208 ? 17.160 -9.010 -9.614 1.00 65.38 208 SER A O 1
ATOM 1654 N N . THR A 1 209 ? 16.204 -8.322 -11.505 1.00 56.69 209 THR A N 1
ATOM 1655 C CA . THR A 1 209 ? 15.258 -7.371 -10.892 1.00 56.69 209 THR A CA 1
ATOM 1656 C C . THR A 1 209 ? 14.127 -7.959 -10.006 1.00 56.69 209 THR A C 1
ATOM 1658 O O . THR A 1 209 ? 13.568 -7.208 -9.193 1.00 56.69 209 THR A O 1
ATOM 1661 N N . PRO A 1 210 ? 13.681 -9.231 -10.114 1.00 56.25 210 PRO A N 1
ATOM 1662 C CA . PRO A 1 210 ? 12.704 -9.780 -9.182 1.00 56.25 210 PRO A CA 1
ATOM 1663 C C . PRO A 1 210 ? 13.300 -9.866 -7.773 1.00 56.25 210 PRO A C 1
ATOM 1665 O O . PRO A 1 210 ? 14.347 -10.471 -7.564 1.00 56.25 210 PRO A O 1
ATOM 1668 N N . ASN A 1 211 ? 12.579 -9.365 -6.766 1.00 48.19 211 ASN A N 1
ATOM 1669 C CA . ASN A 1 211 ? 12.903 -9.729 -5.388 1.00 48.19 211 ASN A CA 1
ATOM 1670 C C . ASN A 1 211 ? 12.688 -11.240 -5.224 1.00 48.19 211 ASN A C 1
ATOM 1672 O O . ASN A 1 211 ? 11.569 -11.725 -5.414 1.00 48.19 211 ASN A O 1
ATOM 1676 N N . HIS A 1 212 ? 13.750 -11.951 -4.851 1.00 39.34 212 HIS A N 1
ATOM 1677 C CA . HIS A 1 212 ? 13.803 -13.389 -4.591 1.00 39.34 212 HIS A CA 1
ATOM 1678 C C . HIS A 1 212 ? 12.781 -13.791 -3.501 1.00 39.34 212 HIS A C 1
ATOM 1680 O O . HIS A 1 212 ? 13.103 -13.762 -2.318 1.00 39.34 212 HIS A O 1
ATOM 1686 N N . ASN A 1 213 ? 11.507 -14.002 -3.884 1.00 35.44 213 ASN A N 1
ATOM 1687 C CA . ASN A 1 213 ? 10.464 -14.790 -3.186 1.00 35.44 213 ASN A CA 1
ATOM 1688 C C . ASN A 1 213 ? 9.046 -14.687 -3.805 1.00 35.44 213 ASN A C 1
ATOM 1690 O O . ASN A 1 213 ? 8.049 -14.694 -3.082 1.00 35.44 213 ASN A O 1
ATOM 1694 N N . ARG A 1 214 ? 8.882 -14.559 -5.130 1.00 40.28 214 ARG A N 1
ATOM 1695 C CA . ARG A 1 214 ? 7.532 -14.572 -5.734 1.00 40.28 214 ARG A CA 1
ATOM 1696 C C . ARG A 1 214 ? 7.454 -15.428 -6.993 1.00 40.28 214 ARG A C 1
ATOM 1698 O O . ARG A 1 214 ? 7.995 -15.051 -8.027 1.00 40.28 214 ARG A O 1
ATOM 1705 N N . LYS A 1 215 ? 6.672 -16.514 -6.934 1.00 30.55 215 LYS A N 1
ATOM 1706 C CA . LYS A 1 215 ? 5.968 -17.016 -8.121 1.00 30.55 215 LYS A CA 1
ATOM 1707 C C . LYS A 1 215 ? 4.988 -15.918 -8.547 1.00 30.55 215 LYS A C 1
ATOM 1709 O O . LYS A 1 215 ? 4.176 -15.463 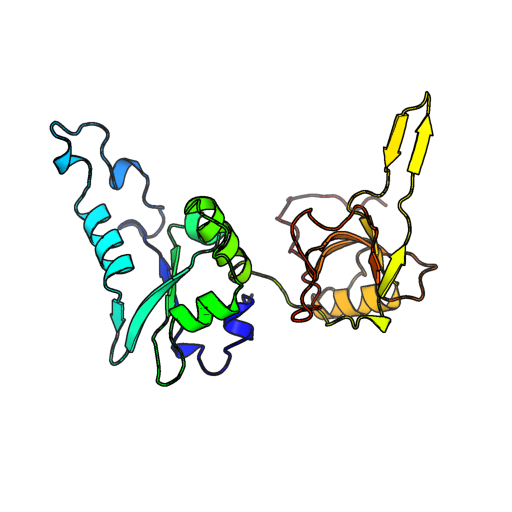-7.742 1.00 30.55 215 LYS A O 1
ATOM 1714 N N . CYS A 1 216 ? 5.132 -15.418 -9.772 1.00 35.72 216 CYS A N 1
ATOM 1715 C CA . CYS A 1 216 ? 4.227 -14.419 -10.331 1.00 35.72 216 CYS A CA 1
ATOM 1716 C C . CYS A 1 216 ? 2.848 -15.066 -10.529 1.00 35.72 216 CYS A C 1
ATOM 1718 O O . CYS A 1 216 ? 2.683 -15.842 -11.463 1.00 35.72 216 CYS A O 1
ATOM 1720 N N . HIS A 1 217 ? 1.881 -14.766 -9.659 1.00 33.25 217 HIS A N 1
ATOM 1721 C CA . HIS A 1 217 ? 0.464 -14.987 -9.953 1.00 33.25 217 HIS A CA 1
ATOM 1722 C C . HIS A 1 217 ? -0.141 -13.708 -10.552 1.00 33.25 217 HIS A C 1
ATOM 1724 O O . HIS A 1 217 ? 0.156 -12.599 -10.105 1.00 33.25 217 HIS A O 1
ATOM 1730 N N . ASP A 1 218 ? -0.965 -13.898 -11.584 1.00 37.22 218 ASP A N 1
ATOM 1731 C CA . ASP A 1 218 ? -1.384 -12.957 -12.639 1.00 37.22 218 ASP A CA 1
ATOM 1732 C C . ASP A 1 218 ? -2.171 -11.690 -12.234 1.00 37.22 218 ASP A C 1
ATOM 1734 O O . ASP A 1 218 ? -2.638 -10.952 -13.098 1.00 37.22 218 ASP A O 1
ATOM 1738 N N . SER A 1 219 ? -2.342 -11.362 -10.956 1.00 32.84 219 SER A N 1
ATOM 1739 C CA . SER A 1 219 ? -3.458 -10.489 -10.554 1.00 32.84 219 SER A CA 1
ATOM 1740 C C . SER A 1 219 ? -3.169 -8.992 -10.343 1.00 32.84 219 SER A C 1
ATOM 1742 O O . SER A 1 219 ? -4.024 -8.299 -9.799 1.00 32.84 219 SER A O 1
ATOM 1744 N N . SER A 1 220 ? -2.031 -8.425 -10.775 1.00 40.91 220 SER A N 1
ATOM 1745 C CA . SER A 1 220 ? -1.901 -6.948 -10.850 1.00 40.91 220 SER A CA 1
ATOM 1746 C C . SER A 1 220 ? -0.663 -6.472 -11.619 1.00 40.91 220 SER A C 1
ATOM 1748 O O . SER A 1 220 ? 0.409 -6.271 -11.037 1.00 40.91 220 SER A O 1
ATOM 1750 N N . ASN A 1 221 ? -0.824 -6.229 -12.919 1.00 47.19 221 ASN A N 1
ATOM 1751 C CA . ASN A 1 221 ? 0.204 -5.674 -13.801 1.00 47.19 221 ASN A CA 1
ATOM 1752 C C . ASN A 1 221 ? 0.208 -4.138 -13.813 1.00 47.19 221 ASN A C 1
ATOM 1754 O O . ASN A 1 221 ? 0.275 -3.532 -14.882 1.00 47.19 221 ASN A O 1
ATOM 1758 N N . THR A 1 222 ? 0.129 -3.488 -12.650 1.00 45.22 222 THR A N 1
ATOM 1759 C CA . THR A 1 222 ? 0.080 -2.023 -12.612 1.00 45.22 222 THR A CA 1
ATOM 1760 C C . THR A 1 222 ? 1.382 -1.406 -12.133 1.00 45.22 222 THR A C 1
ATOM 1762 O O . THR A 1 222 ? 1.903 -1.768 -11.078 1.00 45.22 222 THR A O 1
ATOM 1765 N N . ILE A 1 223 ? 1.896 -0.431 -12.885 1.00 47.56 223 ILE A N 1
ATOM 1766 C CA . ILE A 1 223 ? 3.020 0.393 -12.441 1.00 47.56 223 ILE A CA 1
ATOM 1767 C C . ILE A 1 223 ? 2.522 1.399 -11.406 1.00 47.56 223 ILE A C 1
ATOM 1769 O O . ILE A 1 223 ? 1.458 2.001 -11.554 1.00 47.56 223 ILE A O 1
ATOM 1773 N N . SER A 1 224 ? 3.302 1.564 -10.341 1.00 46.59 224 SER A N 1
ATOM 1774 C CA . SER A 1 224 ? 3.101 2.608 -9.343 1.00 46.59 224 SER A CA 1
ATOM 1775 C C . SER A 1 224 ? 4.371 3.444 -9.178 1.00 46.59 224 SER A C 1
ATOM 1777 O O . SER A 1 224 ? 5.297 2.972 -8.511 1.00 46.59 224 SER A O 1
ATOM 1779 N N . PRO A 1 225 ? 4.441 4.663 -9.740 1.00 44.56 225 PRO A N 1
ATOM 1780 C CA . PRO A 1 225 ? 5.508 5.601 -9.453 1.00 44.56 225 PRO A CA 1
ATOM 1781 C C . PRO A 1 225 ? 5.409 6.005 -7.989 1.00 44.56 225 PRO A C 1
ATOM 1783 O O . PRO A 1 225 ? 4.386 6.526 -7.528 1.00 44.56 225 PRO A O 1
ATOM 1786 N N . GLN A 1 226 ? 6.464 5.726 -7.227 1.00 41.66 226 GLN A N 1
ATOM 1787 C CA . GLN A 1 226 ? 6.585 6.314 -5.900 1.00 41.66 226 GLN A CA 1
ATOM 1788 C C . GLN A 1 226 ? 6.915 7.795 -6.088 1.00 41.66 226 GLN A C 1
ATOM 1790 O O . GLN A 1 226 ? 7.809 8.144 -6.857 1.00 41.66 226 GLN A O 1
ATOM 1795 N N . LYS A 1 227 ? 6.166 8.669 -5.403 1.00 35.31 227 LYS A N 1
ATOM 1796 C CA . LYS A 1 227 ? 6.524 10.084 -5.284 1.00 35.31 227 LYS A CA 1
ATOM 1797 C C . LYS A 1 227 ? 7.951 10.113 -4.739 1.00 35.31 227 LYS A C 1
ATOM 1799 O O . LYS A 1 227 ? 8.208 9.481 -3.710 1.00 35.31 227 LYS A O 1
ATOM 1804 N N . THR A 1 228 ? 8.855 10.803 -5.426 1.00 29.58 228 THR A N 1
ATOM 1805 C CA . THR A 1 228 ? 10.133 11.226 -4.863 1.00 29.58 228 THR A CA 1
ATOM 1806 C C . THR A 1 228 ? 9.827 11.775 -3.475 1.00 29.58 228 THR A C 1
ATOM 1808 O O . THR A 1 228 ? 9.059 12.729 -3.324 1.00 29.58 228 THR A O 1
ATOM 1811 N N . ARG A 1 229 ? 10.338 11.104 -2.433 1.00 22.66 229 ARG A N 1
ATOM 1812 C CA . ARG A 1 229 ? 10.449 11.736 -1.120 1.00 22.66 229 ARG A CA 1
ATOM 1813 C C . ARG A 1 229 ? 11.145 13.057 -1.385 1.00 22.66 229 ARG A C 1
ATOM 1815 O O . ARG A 1 229 ? 12.141 13.066 -2.099 1.00 22.66 229 ARG A O 1
ATOM 1822 N N . THR A 1 230 ? 10.578 14.130 -0.862 1.00 22.03 230 THR A N 1
ATOM 1823 C CA . THR A 1 230 ? 11.124 15.476 -0.899 1.00 22.03 230 THR A CA 1
ATOM 1824 C C . THR A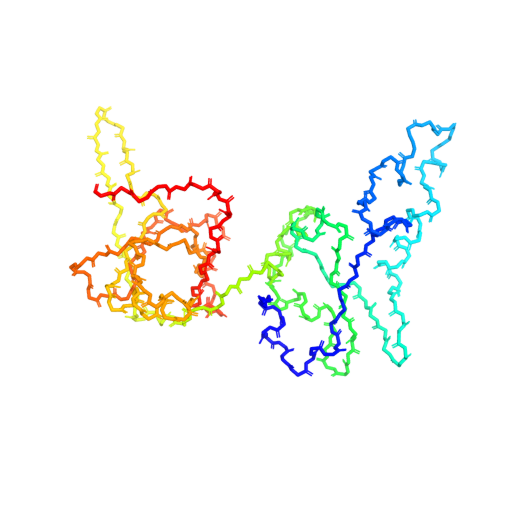 1 230 ? 12.573 15.447 -0.407 1.00 22.03 230 THR A C 1
ATOM 1826 O O . THR A 1 230 ? 12.839 15.616 0.776 1.00 22.03 230 THR A O 1
ATOM 1829 N N . ALA A 1 231 ? 13.516 15.206 -1.313 1.00 22.89 231 ALA A N 1
ATOM 1830 C CA . ALA A 1 231 ? 14.785 15.887 -1.292 1.00 22.89 231 ALA A CA 1
ATOM 1831 C C . ALA A 1 231 ? 14.425 17.301 -1.738 1.00 22.89 231 ALA A C 1
ATOM 1833 O O . ALA A 1 231 ? 14.177 17.563 -2.915 1.00 22.89 231 ALA A O 1
ATOM 1834 N N . ARG A 1 232 ? 14.260 18.196 -0.760 1.00 21.70 232 ARG A N 1
ATOM 1835 C CA . ARG A 1 232 ? 14.483 19.613 -1.028 1.00 21.70 232 ARG A CA 1
ATOM 1836 C C . ARG A 1 232 ? 15.848 19.688 -1.719 1.00 21.70 232 ARG A C 1
ATOM 1838 O O . ARG A 1 232 ? 16.810 19.161 -1.175 1.00 21.70 232 ARG A O 1
ATOM 1845 N N . ALA A 1 233 ? 15.855 20.291 -2.904 1.00 22.55 233 ALA A N 1
ATOM 1846 C CA . ALA A 1 233 ? 16.994 20.469 -3.796 1.00 22.55 233 ALA A CA 1
ATOM 1847 C C . ALA A 1 233 ? 17.623 19.168 -4.339 1.00 22.55 233 ALA A C 1
ATOM 1849 O O . ALA A 1 233 ? 18.527 18.590 -3.748 1.00 22.55 233 ALA A O 1
ATOM 1850 N N . MET A 1 234 ? 17.212 18.766 -5.543 1.00 21.69 234 MET A N 1
ATOM 1851 C CA . MET A 1 234 ? 18.204 18.373 -6.541 1.00 21.69 234 MET A CA 1
ATOM 1852 C C . MET A 1 234 ? 17.980 19.221 -7.783 1.00 21.69 234 MET A C 1
ATOM 1854 O O . MET A 1 234 ? 16.965 19.131 -8.470 1.00 21.69 234 MET A O 1
ATOM 1858 N N . THR A 1 235 ? 18.943 20.115 -7.920 1.00 20.11 235 THR A N 1
ATOM 1859 C CA . THR A 1 235 ? 19.300 20.993 -9.014 1.00 20.11 235 THR A CA 1
ATOM 1860 C C . THR A 1 235 ? 19.125 20.315 -10.367 1.00 20.11 235 THR A C 1
ATOM 1862 O O . THR A 1 235 ? 19.494 19.158 -10.564 1.00 20.11 235 THR A O 1
ATOM 1865 N N . VAL A 1 236 ? 18.549 21.084 -11.284 1.00 20.66 236 VAL A N 1
ATOM 1866 C CA . VAL A 1 236 ? 18.609 20.875 -12.725 1.00 20.66 236 VAL A CA 1
ATOM 1867 C C . VAL A 1 236 ? 20.086 20.938 -13.108 1.00 20.66 236 VAL A C 1
ATOM 1869 O O . VAL A 1 236 ? 20.702 21.985 -12.944 1.00 20.66 236 VAL A O 1
ATOM 1872 N N . ALA A 1 237 ? 20.672 19.824 -13.533 1.00 19.61 237 ALA A N 1
ATOM 1873 C CA . ALA A 1 237 ? 21.905 19.896 -14.300 1.00 19.61 237 ALA A CA 1
ATOM 1874 C C . ALA A 1 237 ? 21.491 20.194 -15.744 1.00 19.61 237 ALA A C 1
ATOM 1876 O O . ALA A 1 237 ? 20.786 19.381 -16.351 1.00 19.61 237 ALA A O 1
ATOM 1877 N N . GLU A 1 238 ? 21.833 21.396 -16.207 1.00 25.95 238 GLU A N 1
ATOM 1878 C CA . GLU A 1 238 ? 22.053 21.670 -17.631 1.00 25.95 238 GLU A CA 1
ATOM 1879 C C . GLU A 1 238 ? 23.139 20.740 -18.189 1.00 25.95 238 GLU A C 1
ATOM 1881 O O . GLU A 1 238 ? 24.068 20.385 -17.422 1.00 25.95 238 GLU A O 1
#

Solvent-accessible surface area (backbone atoms only — not comparable to full-atom values): 13882 Å² total; per-residue (Å²): 136,51,29,60,57,60,69,75,38,67,92,47,51,92,31,56,43,82,50,67,55,57,40,97,80,69,77,47,73,71,49,70,57,70,33,34,48,90,85,43,98,46,88,79,64,32,55,32,72,62,38,53,51,54,50,45,44,54,70,76,26,51,75,58,92,95,40,52,27,35,62,56,49,37,20,78,69,34,55,78,56,47,24,37,38,24,27,35,57,50,96,95,45,42,47,65,55,56,49,54,70,76,47,91,57,87,86,51,84,48,67,69,63,39,46,57,56,62,8,55,46,55,41,76,42,48,83,44,59,74,55,57,79,89,44,43,46,83,42,82,69,53,67,50,75,56,97,90,44,80,44,69,80,35,68,30,46,27,36,22,6,55,70,48,41,44,55,39,24,51,70,71,69,39,83,89,56,66,69,62,60,42,48,41,42,39,68,66,31,52,37,36,31,34,53,32,90,87,39,86,51,47,34,33,41,33,77,70,22,50,58,96,84,66,83,77,70,92,84,54,50,38,36,24,56,63,76,76,73,84,63,80,80,78,77,85,80,129

Sequence (238 aa):
MSNRVLRNYPEDIDNFLRVSFVDEELGNKLFSADLSPRVAFSSEERRTGIYRRILSTLRDGIVIGDKKFDFLAFSSSQLRENSAWMFASRPGLTAADIRKWMGDFREIRNAAKYAARLGQSFSSSRETLSVGRHERVMIPDVEIERDGIKYVFSDGIGKLSPDFARRVAKKCGINNSIPSAFQIRYGGYKGVLAVDPASTVKISLRKSTPNHNRKCHDSSNTISPQKTRTARAMTVAE

Radius of gyration: 22.34 Å; Cα contacts (8 Å, |Δi|>4): 382; chains: 1; bounding box: 65×42×70 Å

Foldseek 3Di:
DAFLLCVVCVVFVVFKDKDFDADPVRPDHDDPCNQAPPDDPDPVRRGDPSVVVLVCCQCVADDDDPFGWHFQAAEPVQVVRRMGMTGTDDVPDDSVVSLVVLDDPVVPPDPVVSRNSSNNRVPDFQWQDFADPVLEAEDEFDWDDDPNDIDTPQQQEKEAEPVLQCSRCVSVVNPPDRDQKFFWDFQQFGHMYGYDPPDPRGIYHYPNRHDPDDDRDPDGGTTTGDPPDDPPDDDDDD

Organism: NCBI:txid479676

InterPro domains:
  IPR007855 RNA-dependent RNA polymerase [PTHR23079] (1-209)
  IPR057596 RDRP, core domain [PF05183] (1-209)

Nearest PDB structures (foldseek):
  7w82-assembly1_A  TM=7.988E-01  e=5.813E-25  Zea mays
  7w84-assembly1_A  TM=7.932E-01  e=3.255E-25  Zea mays
  8xme-assembly1_M  TM=7.697E-01  e=1.738E-24  Arabidopsis thaliana
  7roz-assembly1_A  TM=7.467E-01  e=5.541E-24  Arabidopsis thaliana
  7rqs-assembly1_A  TM=7.360E-01  e=1.656E-23  Arabidopsis thaliana

Secondary structure (DSSP, 8-state):
---HHHHH-GGGGGGEEEEE-B-TTSSSBPPHHHHS-S--SSSSTTS-HHHHHHHHHHHH-EEETTEEEEEEE--HHHHTTTEEEEEE-BTTB-HHHHHHHH---TT---HHHHHHHHGGGGS------B--GGGEEEE---EEEETTEEEES-TTEEEE-HHHHHHHHHHHT--S---SEEEEEETTEEEEEEE-TT--SSEEEETT-B-SS----SS--B--PPP----S------